Protein AF-A0A973UHR7-F1 (afdb_monomer_lite)

Structure (mmCIF, N/CA/C/O backbone):
data_AF-A0A973UHR7-F1
#
_entry.id   AF-A0A973UHR7-F1
#
loop_
_atom_site.group_PDB
_atom_site.id
_atom_site.type_symbol
_atom_site.label_atom_id
_atom_site.label_alt_id
_atom_site.label_comp_id
_atom_site.label_asym_id
_atom_site.label_entity_id
_atom_site.label_seq_id
_atom_site.pdbx_PDB_ins_code
_atom_site.Cartn_x
_atom_site.Cartn_y
_atom_site.Cartn_z
_atom_site.occupancy
_atom_site.B_iso_or_equiv
_atom_site.auth_seq_id
_atom_site.auth_comp_id
_atom_site.auth_asym_id
_atom_site.auth_atom_id
_atom_site.pdbx_PDB_model_num
ATOM 1 N N . MET A 1 1 ? 4.790 12.639 -14.491 1.00 69.00 1 MET A N 1
ATOM 2 C CA . MET A 1 1 ? 4.363 11.432 -13.762 1.00 69.00 1 MET A CA 1
ATOM 3 C C . MET A 1 1 ? 5.526 10.484 -13.822 1.00 69.00 1 MET A C 1
ATOM 5 O O . MET A 1 1 ? 5.887 10.068 -14.923 1.00 69.00 1 MET A O 1
ATOM 9 N N . ASN A 1 2 ? 6.139 10.239 -12.671 1.00 83.88 2 ASN A N 1
ATOM 10 C CA . ASN A 1 2 ? 7.319 9.389 -12.574 1.00 83.88 2 ASN A CA 1
ATOM 11 C C . ASN A 1 2 ? 6.923 7.897 -12.599 1.00 83.88 2 ASN A C 1
ATOM 13 O O . ASN A 1 2 ? 5.737 7.547 -12.595 1.00 83.88 2 ASN A O 1
ATOM 17 N N . LEU A 1 3 ? 7.910 6.997 -12.650 1.00 81.69 3 LEU A N 1
ATOM 18 C CA . LEU A 1 3 ? 7.663 5.551 -12.706 1.00 81.69 3 LEU A CA 1
ATOM 19 C C . LEU A 1 3 ? 6.897 5.033 -11.474 1.00 81.69 3 LEU A C 1
ATOM 21 O O . LEU A 1 3 ? 6.014 4.188 -11.623 1.00 81.69 3 LEU A O 1
ATOM 25 N N . ALA A 1 4 ? 7.199 5.547 -10.279 1.00 81.12 4 ALA A N 1
ATOM 26 C CA . ALA A 1 4 ? 6.543 5.149 -9.035 1.00 81.12 4 ALA A CA 1
ATOM 27 C C . ALA A 1 4 ? 5.046 5.505 -9.041 1.00 81.12 4 ALA A C 1
ATOM 29 O O . ALA A 1 4 ? 4.201 4.656 -8.751 1.00 81.12 4 ALA A O 1
ATOM 30 N N . GLU A 1 5 ? 4.698 6.725 -9.447 1.00 80.38 5 GLU A N 1
ATOM 31 C CA . GLU A 1 5 ? 3.318 7.187 -9.620 1.00 80.38 5 GLU A CA 1
ATOM 32 C C . GLU A 1 5 ? 2.582 6.376 -10.693 1.00 80.38 5 GLU A C 1
ATOM 34 O O . GLU A 1 5 ? 1.453 5.934 -10.468 1.00 80.38 5 GLU A O 1
ATOM 39 N N . ALA A 1 6 ? 3.235 6.114 -11.830 1.00 84.75 6 ALA A N 1
ATOM 40 C CA . ALA A 1 6 ? 2.663 5.337 -12.925 1.00 84.75 6 ALA A CA 1
ATOM 41 C C . ALA A 1 6 ? 2.372 3.883 -12.520 1.00 84.75 6 ALA A C 1
ATOM 43 O O . ALA A 1 6 ? 1.312 3.342 -12.844 1.00 84.75 6 ALA A O 1
ATOM 44 N N . LEU A 1 7 ? 3.290 3.251 -11.782 1.00 85.25 7 LEU A N 1
ATOM 45 C CA . LEU A 1 7 ? 3.096 1.911 -11.230 1.00 85.25 7 LEU A CA 1
ATOM 46 C C . LEU A 1 7 ? 1.998 1.899 -10.175 1.00 85.25 7 LEU A C 1
ATOM 48 O O . LEU A 1 7 ? 1.167 0.993 -10.186 1.00 85.25 7 LEU A O 1
ATOM 52 N N . ASN A 1 8 ? 1.962 2.904 -9.299 1.00 84.50 8 ASN A N 1
ATOM 53 C CA . ASN A 1 8 ? 0.907 3.031 -8.306 1.00 84.50 8 ASN A CA 1
ATOM 54 C C . ASN A 1 8 ? -0.469 3.112 -8.964 1.00 84.50 8 ASN A C 1
ATOM 56 O O . ASN A 1 8 ? -1.387 2.402 -8.559 1.00 84.50 8 ASN A O 1
ATOM 60 N N . GLU A 1 9 ? -0.613 3.948 -9.993 1.00 83.81 9 GLU A N 1
ATOM 61 C CA . GLU A 1 9 ? -1.862 4.095 -10.734 1.00 83.81 9 GLU A CA 1
ATOM 62 C C . GLU A 1 9 ? -2.258 2.775 -11.414 1.00 83.81 9 GLU A C 1
ATOM 64 O O . GLU A 1 9 ? -3.394 2.316 -11.270 1.00 83.81 9 GLU A O 1
ATOM 69 N N . ALA A 1 10 ? -1.322 2.127 -12.112 1.00 86.19 10 ALA A N 1
ATOM 70 C CA . ALA A 1 10 ? -1.564 0.871 -12.818 1.00 86.19 10 ALA A CA 1
ATOM 71 C C . ALA A 1 10 ? -1.949 -0.276 -11.868 1.00 86.19 10 ALA A C 1
ATOM 73 O O . ALA A 1 10 ? -2.921 -1.000 -12.112 1.00 86.19 10 ALA A O 1
ATOM 74 N N . LEU A 1 11 ? -1.216 -0.427 -10.762 1.00 85.88 11 LEU A N 1
ATOM 75 C CA . LEU A 1 11 ? -1.475 -1.448 -9.749 1.00 85.88 11 LEU A CA 1
ATOM 76 C C . LEU A 1 11 ? -2.771 -1.166 -8.992 1.00 85.88 11 LEU A C 1
ATOM 78 O O . LEU A 1 11 ? -3.544 -2.097 -8.787 1.00 85.88 11 LEU A O 1
ATOM 82 N N . SER A 1 12 ? -3.069 0.095 -8.672 1.00 81.81 12 SER A N 1
ATOM 83 C CA . SER A 1 12 ? -4.333 0.482 -8.033 1.00 81.81 12 SER A CA 1
ATOM 84 C C . SER A 1 12 ? -5.539 0.254 -8.944 1.00 81.81 12 SER A C 1
ATOM 86 O O . SER A 1 12 ? -6.611 -0.090 -8.460 1.00 81.81 12 SER A O 1
ATOM 88 N N . LYS A 1 13 ? -5.398 0.404 -10.267 1.00 84.94 13 LYS A N 1
ATOM 89 C CA . LYS A 1 13 ? -6.465 0.053 -11.221 1.00 84.94 13 LYS A CA 1
ATOM 90 C C . LYS A 1 13 ? -6.686 -1.458 -11.290 1.00 84.94 13 LYS A C 1
ATOM 92 O O . LYS A 1 13 ? -7.827 -1.919 -11.286 1.00 84.94 13 LYS A O 1
ATOM 97 N N . ARG A 1 14 ? -5.603 -2.243 -11.346 1.00 84.06 14 ARG A N 1
ATOM 98 C CA . ARG A 1 14 ? -5.676 -3.709 -11.468 1.00 84.06 14 ARG A CA 1
ATOM 99 C C . ARG A 1 14 ? -6.146 -4.370 -10.173 1.00 84.06 14 ARG A C 1
ATOM 101 O O . ARG A 1 14 ? -7.019 -5.243 -10.210 1.00 84.06 14 ARG A O 1
ATOM 108 N N . TYR A 1 15 ? -5.604 -3.924 -9.049 1.00 84.19 15 TYR A N 1
ATOM 109 C CA . TYR A 1 15 ? -5.923 -4.353 -7.693 1.00 84.19 15 TYR A CA 1
ATOM 110 C C . TYR A 1 15 ? -6.563 -3.176 -6.951 1.00 84.19 15 TYR A C 1
ATOM 112 O O . TYR A 1 15 ? -5.886 -2.514 -6.162 1.00 84.19 15 TYR A O 1
ATOM 120 N N . PRO A 1 16 ? -7.852 -2.883 -7.217 1.00 74.06 16 PRO A N 1
ATOM 121 C CA . PRO A 1 16 ? -8.542 -1.763 -6.602 1.00 74.06 16 PRO A CA 1
ATOM 122 C C . PRO A 1 16 ? -8.527 -1.922 -5.095 1.00 74.06 16 PRO A C 1
ATOM 124 O O . PRO A 1 16 ? -9.254 -2.720 -4.501 1.00 74.06 16 PRO A O 1
ATOM 127 N N . TRP A 1 17 ? -7.681 -1.119 -4.477 1.00 69.62 17 TRP A N 1
ATOM 128 C CA . TRP A 1 17 ? -7.715 -0.902 -3.059 1.00 69.62 17 TRP A CA 1
ATOM 129 C C . TRP A 1 17 ? -8.734 0.197 -2.813 1.00 69.62 17 TRP A C 1
ATOM 131 O O . TRP A 1 17 ? -8.637 1.297 -3.355 1.00 69.62 17 TRP A O 1
ATOM 141 N N . GLY A 1 18 ? -9.741 -0.078 -1.989 1.00 64.38 18 GLY A N 1
ATOM 142 C CA . GLY A 1 18 ? -10.735 0.926 -1.621 1.00 64.38 18 GLY A CA 1
ATOM 143 C C . GLY A 1 18 ? -10.154 1.960 -0.663 1.00 64.38 18 GLY A C 1
ATOM 144 O O . GLY A 1 18 ? -10.672 2.081 0.436 1.00 64.38 18 GLY A O 1
ATOM 145 N N . GLU A 1 19 ? -9.049 2.627 -0.974 1.00 64.50 19 GLU A N 1
ATOM 146 C CA . GLU A 1 19 ? -8.296 3.417 -0.001 1.00 64.50 19 GLU A CA 1
ATOM 147 C C . GLU A 1 19 ? -9.112 4.669 0.332 1.00 64.50 19 GLU A C 1
ATOM 149 O O . GLU A 1 19 ? -9.873 5.156 -0.515 1.00 64.50 19 GLU A O 1
ATOM 154 N N . PRO A 1 20 ? -9.075 5.187 1.570 1.00 62.66 20 PRO A N 1
ATOM 155 C CA . PRO A 1 20 ? -9.769 6.430 1.851 1.00 62.66 20 PRO A CA 1
ATOM 156 C C . PRO A 1 20 ? -9.175 7.540 0.973 1.00 62.66 20 PRO A C 1
ATOM 158 O O . PRO A 1 20 ? -8.041 7.950 1.192 1.00 62.66 20 PRO A O 1
ATOM 161 N N . LYS A 1 21 ? -9.962 8.040 0.006 1.00 68.38 21 LYS A N 1
ATOM 162 C CA . LYS A 1 21 ? -9.549 9.081 -0.962 1.00 68.38 21 LYS A CA 1
ATOM 163 C C . LYS A 1 21 ? -9.006 10.355 -0.305 1.00 68.38 21 LYS A C 1
ATOM 165 O O . LYS A 1 21 ? -8.331 11.146 -0.948 1.00 68.38 21 LYS A O 1
ATOM 170 N N . SER A 1 22 ? -9.346 10.589 0.960 1.00 78.12 22 SER A N 1
ATOM 171 C CA . SER A 1 22 ? -8.881 11.741 1.725 1.00 78.12 22 SER A CA 1
ATOM 172 C C . SER A 1 22 ? -7.611 11.404 2.517 1.00 78.12 22 SER A C 1
ATOM 174 O O . SER A 1 22 ? -7.551 10.339 3.148 1.00 78.12 22 SER A O 1
ATOM 176 N N . PRO A 1 23 ? -6.623 12.316 2.563 1.00 79.12 23 PRO A N 1
ATOM 177 C CA . PRO A 1 23 ? -5.387 12.100 3.306 1.00 79.12 23 PRO A CA 1
ATOM 178 C C . PRO A 1 23 ? -5.666 11.995 4.808 1.00 79.12 23 PRO A C 1
ATOM 180 O O . PRO A 1 23 ? -6.594 12.624 5.323 1.00 79.12 23 PRO A O 1
ATOM 183 N N . ALA A 1 24 ? -4.851 11.221 5.523 1.00 81.06 24 ALA A N 1
ATOM 184 C CA . ALA A 1 24 ? -4.992 10.997 6.965 1.00 81.06 24 ALA A CA 1
ATOM 185 C C . ALA A 1 24 ? -4.824 12.264 7.816 1.00 81.06 24 ALA A C 1
ATOM 187 O O . ALA A 1 24 ? -5.293 12.323 8.947 1.00 81.06 24 ALA A O 1
ATOM 188 N N . THR A 1 25 ? -4.184 13.291 7.258 1.00 81.44 25 THR A N 1
ATOM 189 C CA . THR A 1 25 ? -4.049 14.623 7.859 1.00 81.44 25 THR A CA 1
ATOM 190 C C . THR A 1 25 ? -5.376 15.386 7.902 1.00 81.44 25 THR A C 1
ATOM 192 O O . THR A 1 25 ? -5.552 16.264 8.743 1.00 81.44 25 THR A O 1
ATOM 195 N N . SER A 1 26 ? -6.337 15.037 7.039 1.00 88.81 26 SER A N 1
ATOM 196 C CA . SER A 1 26 ? -7.699 15.574 7.090 1.00 88.81 26 SER A CA 1
ATOM 197 C C . SER A 1 26 ? -8.554 14.798 8.093 1.00 88.81 26 SER A C 1
ATOM 199 O O . SER A 1 26 ? -8.466 13.572 8.168 1.00 88.81 26 SER A O 1
ATOM 201 N N . TRP A 1 27 ? -9.469 15.474 8.798 1.00 91.12 27 TRP A N 1
ATOM 202 C CA . TRP A 1 27 ? -10.400 14.806 9.722 1.00 91.12 27 TRP A CA 1
ATOM 203 C C . TRP A 1 27 ? -11.190 13.674 9.058 1.00 91.12 27 TRP A C 1
ATOM 205 O O . TRP A 1 27 ? -11.366 12.609 9.647 1.00 91.12 27 TRP A O 1
ATOM 215 N N . ARG A 1 28 ? -11.621 13.876 7.807 1.00 88.94 28 ARG A N 1
ATOM 216 C CA . ARG A 1 28 ? -12.344 12.864 7.027 1.00 88.94 28 ARG A CA 1
ATOM 217 C C . ARG A 1 28 ? -11.484 11.627 6.773 1.00 88.94 28 ARG A C 1
ATOM 219 O O . ARG A 1 28 ? -11.947 10.510 6.994 1.00 88.94 28 ARG A O 1
ATOM 226 N N . GLY A 1 29 ? -10.248 11.817 6.312 1.00 87.00 29 GLY A N 1
ATOM 227 C CA . GLY A 1 29 ? -9.324 10.718 6.034 1.00 87.00 29 GLY A CA 1
ATOM 228 C C . GLY A 1 29 ? -8.864 9.996 7.298 1.00 87.00 29 GLY A C 1
ATOM 229 O O . GLY A 1 29 ? -8.763 8.769 7.283 1.00 87.00 29 GLY A O 1
ATOM 230 N N . LEU A 1 30 ? -8.658 10.735 8.392 1.00 91.25 30 LEU A N 1
ATOM 231 C CA . LEU A 1 30 ? -8.347 10.196 9.713 1.00 91.25 30 LEU A CA 1
ATOM 232 C C . LEU A 1 30 ? -9.471 9.283 10.214 1.00 91.25 30 LEU A C 1
ATOM 234 O O . LEU A 1 30 ? -9.249 8.105 10.491 1.00 91.25 30 LEU A O 1
ATOM 238 N N . HIS A 1 31 ? -10.700 9.804 10.274 1.00 93.44 31 HIS A N 1
ATOM 239 C CA . HIS A 1 31 ? -11.863 9.064 10.770 1.00 93.44 31 HIS A CA 1
ATOM 240 C C . HIS A 1 31 ? -12.190 7.854 9.896 1.00 93.44 31 HIS A C 1
ATOM 242 O O . HIS A 1 31 ? -12.546 6.800 10.421 1.00 93.44 31 HIS A O 1
ATOM 248 N N . ALA A 1 32 ? -12.019 7.961 8.576 1.00 89.25 32 ALA A N 1
ATOM 249 C CA . ALA A 1 32 ? -12.217 6.836 7.667 1.00 89.25 32 ALA A CA 1
ATOM 250 C C . ALA A 1 32 ? -11.246 5.677 7.946 1.00 89.25 32 ALA A C 1
ATOM 252 O O . ALA A 1 32 ? -11.655 4.515 7.905 1.00 89.25 32 ALA A O 1
ATOM 253 N N . ARG A 1 33 ? -9.976 5.977 8.247 1.00 91.00 33 ARG A N 1
ATOM 254 C CA . ARG A 1 33 ? -8.974 4.965 8.613 1.00 91.00 33 ARG A CA 1
ATOM 255 C C . ARG A 1 33 ? -9.260 4.372 9.983 1.00 91.00 33 ARG A C 1
ATOM 257 O O . ARG A 1 33 ? -9.332 3.151 10.094 1.00 91.00 33 ARG A O 1
ATOM 264 N N . MET A 1 34 ? -9.526 5.218 10.982 1.00 94.12 34 MET A N 1
ATOM 265 C CA . MET A 1 34 ? -9.910 4.782 12.329 1.00 94.12 34 MET A CA 1
ATOM 266 C C . MET A 1 34 ? -11.118 3.837 12.290 1.00 94.12 34 MET A C 1
ATOM 268 O O . MET A 1 34 ? -11.031 2.711 12.766 1.00 94.12 34 MET A O 1
ATOM 272 N N . GLY A 1 35 ? -12.216 4.232 11.639 1.00 92.44 35 GLY A N 1
ATOM 273 C CA . GLY A 1 35 ? -13.439 3.424 11.571 1.00 92.44 35 GLY A CA 1
ATOM 274 C C . GLY A 1 35 ? -13.298 2.127 10.765 1.00 92.44 35 GLY A C 1
ATOM 275 O O . GLY A 1 35 ? -14.085 1.196 10.930 1.00 92.44 35 GLY A O 1
ATOM 276 N N . ARG A 1 36 ? -12.312 2.024 9.871 1.00 91.19 36 ARG A N 1
ATOM 277 C CA . ARG A 1 36 ? -11.985 0.758 9.196 1.00 91.19 36 ARG A CA 1
ATOM 278 C C . ARG A 1 36 ? -11.154 -0.162 10.077 1.00 91.19 36 ARG A C 1
ATOM 280 O O . ARG A 1 36 ? -11.429 -1.352 10.100 1.00 91.19 36 ARG A O 1
ATOM 287 N N . LEU A 1 37 ? -10.195 0.392 10.811 1.00 91.69 37 LEU A N 1
ATOM 288 C CA . LEU A 1 37 ? -9.401 -0.333 11.804 1.00 91.69 37 LEU A CA 1
ATOM 289 C C . LEU A 1 37 ? -10.291 -0.902 12.915 1.00 91.69 37 LEU A C 1
ATOM 291 O O . LEU A 1 37 ? -10.181 -2.074 13.251 1.00 91.69 37 LEU A O 1
ATOM 295 N N . GLU A 1 38 ? -11.223 -0.091 13.418 1.00 94.25 38 GLU A N 1
ATOM 296 C CA . GLU A 1 38 ? -12.239 -0.510 14.389 1.00 94.25 38 GLU A CA 1
ATOM 297 C C . GLU A 1 38 ? -13.078 -1.678 13.864 1.00 94.25 38 GLU A C 1
ATOM 299 O O . GLU A 1 38 ? -13.253 -2.658 14.575 1.00 94.25 38 GLU A O 1
ATOM 304 N N . ARG A 1 39 ? -13.555 -1.610 12.613 1.00 91.19 39 ARG A N 1
ATOM 305 C CA . ARG A 1 39 ? -14.328 -2.702 11.998 1.00 91.19 39 ARG A CA 1
ATOM 306 C C . ARG A 1 39 ? -13.499 -3.960 11.761 1.00 91.19 39 ARG A C 1
ATOM 308 O O . ARG A 1 39 ? -14.004 -5.050 11.981 1.00 91.19 39 ARG A O 1
ATOM 315 N N . ALA A 1 40 ? -12.249 -3.817 11.327 1.00 89.00 40 ALA A N 1
ATOM 316 C CA . ALA A 1 40 ? -11.362 -4.952 11.080 1.00 89.00 40 ALA A CA 1
ATOM 317 C C . ALA A 1 40 ? -10.983 -5.704 12.366 1.00 89.00 40 ALA A C 1
ATOM 319 O O . ALA A 1 40 ? -10.657 -6.884 12.310 1.00 89.00 40 ALA A O 1
ATOM 320 N N . LEU A 1 41 ? -11.025 -5.024 13.515 1.00 91.06 41 LEU A N 1
ATOM 321 C CA . LEU A 1 41 ? -10.712 -5.585 14.833 1.00 91.06 41 LEU A CA 1
ATOM 322 C C . LEU A 1 41 ? -11.952 -5.784 15.716 1.00 91.06 41 LEU A C 1
ATOM 324 O O . LEU A 1 41 ? -11.817 -6.086 16.906 1.00 91.06 41 LEU A O 1
ATOM 328 N N . ALA A 1 42 ? -13.145 -5.585 15.156 1.00 91.94 42 ALA A N 1
ATOM 329 C CA . ALA A 1 42 ? -14.390 -5.901 15.827 1.00 91.94 42 ALA A CA 1
ATOM 330 C C . ALA A 1 42 ? -14.597 -7.421 15.831 1.00 91.94 42 ALA A C 1
ATOM 332 O O . ALA A 1 42 ? -14.362 -8.114 14.844 1.00 91.94 42 ALA A O 1
ATOM 333 N N . GLN A 1 43 ? -15.049 -7.920 16.966 1.00 90.88 43 GLN A N 1
ATOM 334 C CA . GLN A 1 43 ? -15.445 -9.286 17.240 1.00 90.88 43 GLN A CA 1
ATOM 335 C C . GLN A 1 43 ? -16.967 -9.333 17.390 1.00 90.88 43 GLN A C 1
ATOM 337 O O . GLN A 1 43 ? -17.630 -8.327 17.663 1.00 90.88 43 GLN A O 1
ATOM 342 N N . GLN A 1 44 ? -17.539 -10.514 17.188 1.00 87.12 44 GLN A N 1
ATOM 343 C CA . GLN A 1 44 ? -18.976 -10.710 17.318 1.00 87.12 44 GLN A CA 1
ATOM 344 C C . GLN A 1 44 ? -19.429 -10.407 18.756 1.00 87.12 44 GLN A C 1
ATOM 346 O O . GLN A 1 44 ? -18.848 -10.918 19.709 1.00 87.12 44 GLN A O 1
ATOM 351 N N . GLY A 1 45 ? -20.454 -9.561 18.904 1.00 88.12 45 GLY A N 1
ATOM 352 C CA . GLY A 1 45 ? -20.978 -9.138 20.210 1.00 88.12 45 GLY A CA 1
ATOM 353 C C . GLY A 1 45 ? -20.222 -7.982 20.876 1.00 88.12 45 GLY A C 1
ATOM 354 O O . GLY A 1 45 ? -20.569 -7.592 21.988 1.00 88.12 45 GLY A O 1
ATOM 355 N N . ASP A 1 46 ? -19.215 -7.405 20.217 1.00 86.75 46 ASP A N 1
ATOM 356 C CA . ASP A 1 46 ? -18.480 -6.273 20.774 1.00 86.75 46 ASP A CA 1
ATOM 357 C C . ASP A 1 46 ? -19.336 -5.020 20.964 1.00 86.75 46 ASP A C 1
ATOM 359 O O . ASP A 1 46 ? -20.077 -4.589 20.076 1.00 86.75 46 ASP A O 1
ATOM 363 N N . SER A 1 47 ? -19.089 -4.328 22.076 1.00 87.50 47 SER A N 1
ATOM 364 C CA . SER A 1 47 ? -19.499 -2.937 22.209 1.00 87.50 47 SER A CA 1
ATOM 365 C C . SER A 1 47 ? -18.622 -2.021 21.332 1.00 87.50 47 SER A C 1
ATOM 367 O O . SER A 1 47 ? -17.427 -2.282 21.129 1.00 87.50 47 SER A O 1
ATOM 369 N N . PRO A 1 48 ? -19.154 -0.878 20.851 1.00 83.38 48 PRO A N 1
ATOM 370 C CA . PRO A 1 48 ? -18.372 0.078 20.069 1.00 83.38 48 PRO A CA 1
ATOM 371 C C . PRO A 1 48 ? -17.116 0.598 20.786 1.00 83.38 48 PRO A C 1
ATOM 373 O O . PRO A 1 48 ? -16.142 0.955 20.126 1.00 83.38 48 PRO A O 1
ATOM 376 N N . SER A 1 49 ? -17.117 0.663 22.121 1.00 87.81 49 SER A N 1
ATOM 377 C CA . SER A 1 49 ? -15.960 1.093 22.915 1.00 87.81 49 SER A CA 1
ATOM 378 C C . SER A 1 49 ? -14.861 0.028 22.972 1.00 87.81 49 SER A C 1
ATOM 380 O O . SER A 1 49 ? -13.682 0.376 22.891 1.00 87.81 49 SER A O 1
ATOM 382 N N . ALA A 1 50 ? -15.218 -1.259 23.028 1.00 91.38 50 ALA A N 1
ATOM 383 C CA . ALA A 1 50 ? -14.250 -2.354 23.024 1.00 91.38 50 ALA A CA 1
ATOM 384 C C . ALA A 1 50 ? -13.463 -2.411 21.702 1.00 91.38 50 ALA A C 1
ATOM 386 O O . ALA A 1 50 ? -12.228 -2.455 21.710 1.00 91.38 50 ALA A O 1
ATOM 387 N N . ALA A 1 51 ? -14.159 -2.299 20.562 1.00 91.38 51 ALA A N 1
ATOM 388 C CA . ALA A 1 51 ? -13.523 -2.280 19.242 1.00 91.38 51 ALA A CA 1
ATOM 389 C C . ALA A 1 51 ? -12.580 -1.073 19.070 1.00 91.38 51 ALA A C 1
ATOM 391 O O . ALA A 1 51 ? -11.470 -1.216 18.553 1.00 91.38 51 ALA A O 1
ATOM 392 N N . ARG A 1 52 ? -12.971 0.108 19.577 1.00 93.56 52 ARG A N 1
ATOM 393 C CA . ARG A 1 52 ? -12.111 1.308 19.613 1.00 93.56 52 ARG A CA 1
ATOM 394 C C . ARG A 1 52 ? -10.859 1.093 20.449 1.00 93.56 52 ARG A C 1
ATOM 396 O O . ARG A 1 52 ? -9.766 1.419 19.995 1.00 93.56 52 ARG A O 1
ATOM 403 N N . ALA A 1 53 ? -11.001 0.523 21.643 1.00 93.50 53 ALA A N 1
ATOM 404 C CA . ALA A 1 53 ? -9.868 0.255 22.519 1.00 93.50 53 ALA A CA 1
ATOM 405 C C . ALA A 1 53 ? -8.874 -0.725 21.872 1.00 93.50 53 ALA A C 1
ATOM 407 O O . ALA A 1 53 ? -7.665 -0.487 21.921 1.00 93.50 53 ALA A O 1
ATOM 408 N N . ARG A 1 54 ? -9.362 -1.784 21.206 1.00 93.56 54 ARG A N 1
ATOM 409 C CA . ARG A 1 54 ? -8.510 -2.705 20.434 1.00 93.56 54 ARG A CA 1
ATOM 410 C C . ARG A 1 54 ? -7.825 -2.008 19.260 1.00 93.56 54 ARG A C 1
ATOM 412 O O . ARG A 1 54 ? -6.618 -2.169 19.103 1.00 93.56 54 ARG A O 1
ATOM 419 N N . ALA A 1 55 ? -8.545 -1.196 18.487 1.00 94.31 55 ALA A N 1
ATOM 420 C CA . ALA A 1 55 ? -7.969 -0.442 17.372 1.00 94.31 55 ALA A CA 1
ATOM 421 C C . ALA A 1 55 ? -6.886 0.550 17.817 1.00 94.31 55 ALA A C 1
ATOM 423 O O . ALA A 1 55 ? -5.813 0.598 17.214 1.00 94.31 55 ALA A O 1
ATOM 424 N N . ALA A 1 56 ? -7.119 1.274 18.914 1.00 94.81 56 ALA A N 1
ATOM 425 C CA . ALA A 1 56 ? -6.135 2.175 19.503 1.00 94.81 56 ALA A CA 1
ATOM 426 C C . ALA A 1 56 ? -4.859 1.425 19.914 1.00 94.81 56 ALA A C 1
ATOM 428 O O . ALA A 1 56 ? -3.758 1.810 19.517 1.00 94.81 56 ALA A O 1
ATOM 429 N N . ARG A 1 57 ? -5.009 0.302 20.631 1.00 94.75 57 ARG A N 1
ATOM 430 C CA . ARG A 1 57 ? -3.883 -0.551 21.047 1.00 94.75 57 ARG A CA 1
ATOM 431 C C . ARG A 1 57 ? -3.127 -1.129 19.853 1.00 94.75 57 ARG A C 1
ATOM 433 O O . ARG A 1 57 ? -1.902 -1.097 19.844 1.00 94.75 57 ARG A O 1
ATOM 440 N N . ALA A 1 58 ? -3.835 -1.594 18.826 1.00 92.44 58 ALA A N 1
ATOM 441 C CA . ALA A 1 58 ? -3.233 -2.121 17.603 1.00 92.44 58 ALA A CA 1
ATOM 442 C C . ALA A 1 58 ? -2.429 -1.063 16.827 1.00 92.44 58 ALA A C 1
ATOM 444 O O . ALA A 1 58 ? -1.444 -1.400 16.168 1.00 92.44 58 ALA A O 1
ATOM 445 N N . ALA A 1 59 ? -2.824 0.208 16.942 1.00 92.62 59 ALA A N 1
ATOM 446 C CA . ALA A 1 59 ? -2.081 1.359 16.442 1.00 92.62 59 ALA A CA 1
ATOM 447 C C . ALA A 1 59 ? -0.973 1.848 17.392 1.00 92.62 59 ALA A C 1
ATOM 449 O O . ALA A 1 59 ? -0.295 2.818 17.077 1.00 92.62 59 ALA A O 1
ATOM 450 N N . GLY A 1 60 ? -0.763 1.228 18.556 1.00 95.00 60 GLY A N 1
ATOM 451 C CA . GLY A 1 60 ? 0.223 1.697 19.536 1.00 95.00 60 GLY A CA 1
ATOM 452 C C . GLY A 1 60 ? -0.109 3.082 20.109 1.00 95.00 60 GLY A C 1
ATOM 453 O O . GLY A 1 60 ? 0.797 3.881 20.381 1.00 95.00 60 GLY A O 1
ATOM 454 N N . LEU A 1 61 ? -1.407 3.380 20.238 1.00 94.44 61 LEU A N 1
ATOM 455 C CA . LEU A 1 61 ? -1.970 4.611 20.787 1.00 94.44 61 LEU A CA 1
ATOM 456 C C . LEU A 1 61 ? -2.814 4.300 22.033 1.00 94.44 61 LEU A C 1
ATOM 458 O O . LEU A 1 61 ? -3.429 3.240 22.146 1.00 94.44 61 LEU A O 1
ATOM 462 N N . GLY A 1 62 ? -2.881 5.248 22.969 1.00 94.06 62 GLY A N 1
ATOM 463 C CA . GLY A 1 62 ? -3.780 5.136 24.121 1.00 94.06 62 GLY A CA 1
ATOM 464 C C . GLY A 1 62 ? -5.256 5.303 23.713 1.00 94.06 62 GLY A C 1
ATOM 465 O O . GLY A 1 62 ? -5.536 6.136 22.844 1.00 94.06 62 GLY A O 1
ATOM 466 N N . PRO A 1 63 ? -6.216 4.601 24.353 1.00 93.19 63 PRO A N 1
ATOM 467 C CA . PRO A 1 63 ? -7.648 4.750 24.058 1.00 93.19 63 PRO A CA 1
ATOM 468 C C . PRO A 1 63 ? -8.145 6.201 24.152 1.00 93.19 63 PRO A C 1
ATOM 470 O O . PRO A 1 63 ? -8.845 6.672 23.262 1.00 93.19 63 PRO A O 1
ATOM 473 N N . SER A 1 64 ? -7.674 6.960 25.147 1.00 93.31 64 SER A N 1
ATOM 474 C CA . SER A 1 64 ? -8.001 8.386 25.294 1.00 93.31 64 SER A CA 1
ATOM 475 C C . SER A 1 64 ? -7.557 9.228 24.093 1.00 93.31 64 SER A C 1
ATOM 477 O O . SER A 1 64 ? -8.273 10.125 23.656 1.00 93.31 64 SER A O 1
ATOM 479 N N . THR A 1 65 ? -6.397 8.919 23.503 1.00 94.44 65 THR A N 1
ATOM 480 C CA . THR A 1 65 ? -5.908 9.602 22.294 1.00 94.44 65 THR A CA 1
ATOM 481 C C . THR A 1 65 ? -6.830 9.350 21.109 1.00 94.44 65 THR A C 1
ATOM 483 O O . THR A 1 65 ? -7.124 10.278 20.359 1.00 94.44 65 THR A O 1
ATOM 486 N N . TRP A 1 66 ? -7.319 8.120 20.978 1.00 94.69 66 TRP A N 1
ATOM 487 C CA . TRP A 1 66 ? -8.272 7.739 19.943 1.00 94.69 66 TRP A CA 1
ATOM 488 C C . TRP A 1 66 ? -9.601 8.487 20.091 1.00 94.69 66 TRP A C 1
ATOM 490 O O . TRP A 1 66 ? -10.111 9.046 19.118 1.00 94.69 66 TRP A O 1
ATOM 500 N N . ASP A 1 67 ? -10.127 8.578 21.314 1.00 93.94 67 ASP A N 1
ATOM 501 C CA . ASP A 1 67 ? -11.370 9.300 21.596 1.00 93.94 67 ASP A CA 1
ATOM 502 C C . ASP A 1 67 ? -11.233 10.813 21.372 1.00 93.94 67 ASP A C 1
ATOM 504 O O . ASP A 1 67 ? -12.145 11.445 20.824 1.00 93.94 67 ASP A O 1
ATOM 508 N N . PHE A 1 68 ? -10.079 11.407 21.697 1.00 95.06 68 PHE A N 1
ATOM 509 C CA . PHE A 1 68 ? -9.802 12.809 21.367 1.00 95.06 68 PHE A CA 1
ATOM 510 C C . PHE A 1 68 ? -9.811 13.066 19.860 1.00 95.06 68 PHE A C 1
ATOM 512 O O . PHE A 1 68 ? -10.313 14.099 19.416 1.00 95.06 68 PHE A O 1
ATOM 519 N N . TRP A 1 69 ? -9.299 12.133 19.058 1.00 94.56 69 TRP A N 1
ATOM 520 C CA . TRP A 1 69 ? -9.324 12.260 17.601 1.00 94.56 69 TRP A CA 1
ATOM 521 C C . TRP A 1 69 ? -10.730 12.069 17.041 1.00 94.56 69 TRP A C 1
ATOM 523 O O . TRP A 1 69 ? -11.169 12.843 16.191 1.00 94.56 69 TRP A O 1
ATOM 533 N N . ARG A 1 70 ? -11.483 11.087 17.549 1.00 91.81 70 ARG A N 1
ATOM 534 C CA . ARG A 1 70 ? -12.886 10.861 17.168 1.00 91.81 70 ARG A CA 1
ATOM 535 C C . ARG A 1 70 ? -13.758 12.084 17.442 1.00 91.81 70 ARG A C 1
ATOM 537 O O . ARG A 1 70 ? -14.546 12.479 16.589 1.00 91.81 70 ARG A O 1
ATOM 544 N N . SER A 1 71 ? -13.582 12.698 18.607 1.00 93.88 71 SER A N 1
ATOM 545 C CA . SER A 1 71 ? -14.312 13.902 19.019 1.00 93.88 71 SER A CA 1
ATOM 546 C C . SER A 1 71 ? -13.749 15.202 18.436 1.00 93.88 71 SER A C 1
ATOM 548 O O . SER A 1 71 ? -14.266 16.270 18.745 1.00 93.88 71 SER A O 1
ATOM 550 N N . LYS A 1 72 ? -12.705 15.131 17.595 1.00 93.88 72 LYS A N 1
ATOM 551 C CA . LYS A 1 72 ? -12.002 16.285 17.005 1.00 93.88 72 LYS A CA 1
ATOM 552 C C . LYS A 1 72 ? -11.439 17.274 18.038 1.00 93.88 72 LYS A C 1
ATOM 554 O O . LYS A 1 72 ? -11.139 18.413 17.702 1.00 93.88 72 LYS A O 1
ATOM 559 N N . LYS A 1 73 ? -11.259 16.837 19.289 1.00 92.69 73 LYS A N 1
ATOM 560 C CA . LYS A 1 73 ? -10.763 17.668 20.398 1.00 92.69 73 LYS A CA 1
ATOM 561 C C . LYS A 1 73 ? -9.263 17.940 20.318 1.00 92.69 73 LYS A C 1
ATOM 563 O O . LYS A 1 73 ? -8.791 18.912 20.893 1.00 92.69 73 LYS A O 1
ATOM 568 N N . ARG A 1 74 ? -8.497 17.075 19.644 1.00 92.81 74 ARG A N 1
ATOM 569 C CA . ARG A 1 74 ? -7.039 17.217 19.524 1.00 92.81 74 ARG A CA 1
ATOM 570 C C . ARG A 1 74 ? -6.542 16.714 18.181 1.00 92.81 74 ARG A C 1
ATOM 572 O O . ARG A 1 74 ? -6.806 15.565 17.832 1.00 92.81 74 ARG A O 1
ATOM 579 N N . HIS A 1 75 ? -5.772 17.534 17.472 1.00 89.44 75 HIS A N 1
ATOM 580 C CA . HIS A 1 75 ? -5.123 17.109 16.235 1.00 89.44 75 HIS A CA 1
ATOM 581 C C . HIS A 1 75 ? -4.050 16.032 16.492 1.00 89.44 75 HIS A C 1
ATOM 583 O O . HIS A 1 75 ? -3.369 16.054 17.523 1.00 89.44 75 HIS A O 1
ATOM 589 N N . PRO A 1 76 ? -3.895 15.063 15.577 1.00 91.75 76 PRO A N 1
ATOM 590 C CA . PRO A 1 76 ? -2.875 14.034 15.692 1.00 91.75 76 PRO A CA 1
ATOM 591 C C . PRO A 1 76 ? -1.485 14.602 15.369 1.00 91.75 76 PRO A C 1
ATOM 593 O O . PRO A 1 76 ? -1.313 15.341 14.402 1.00 91.75 76 PRO A O 1
ATOM 596 N N . SER A 1 77 ? -0.470 14.228 16.153 1.00 93.06 77 SER A N 1
ATOM 597 C CA . SER A 1 77 ? 0.925 14.527 15.807 1.00 93.06 77 SER A CA 1
ATOM 598 C C . SER A 1 77 ? 1.394 13.669 14.629 1.00 93.06 77 SER A C 1
ATOM 600 O O . SER A 1 77 ? 0.883 12.565 14.422 1.00 93.06 77 SER A O 1
ATOM 602 N N . ALA A 1 78 ? 2.414 14.120 13.893 1.00 87.75 78 ALA A N 1
ATOM 603 C CA . ALA A 1 78 ? 2.965 13.375 12.755 1.00 87.75 78 ALA A CA 1
ATOM 604 C C . ALA A 1 78 ? 3.416 11.951 13.137 1.00 87.75 78 ALA A C 1
ATOM 606 O O . ALA A 1 78 ? 3.128 10.993 12.423 1.00 87.75 78 ALA A O 1
ATOM 607 N N . ALA A 1 79 ? 4.057 11.787 14.299 1.00 90.12 79 ALA A N 1
ATOM 608 C CA . ALA A 1 79 ? 4.452 10.473 14.808 1.00 90.12 79 ALA A CA 1
ATOM 609 C C . ALA A 1 79 ? 3.240 9.561 15.070 1.00 90.12 79 ALA A C 1
ATOM 611 O O . ALA A 1 79 ? 3.265 8.378 14.741 1.00 90.12 79 ALA A O 1
ATOM 612 N N . SER A 1 80 ? 2.155 10.113 15.618 1.00 92.56 80 SER A N 1
ATOM 613 C CA . SER A 1 80 ? 0.938 9.346 15.900 1.00 92.56 80 SER A CA 1
ATOM 614 C C . SER A 1 80 ? 0.163 9.005 14.623 1.00 92.56 80 SER A C 1
ATOM 616 O O . SER A 1 80 ? -0.391 7.913 14.523 1.00 92.56 80 SER A O 1
ATOM 618 N N . LEU A 1 81 ? 0.165 9.897 13.625 1.00 90.88 81 LEU A N 1
ATOM 619 C CA . LEU A 1 81 ? -0.363 9.605 12.290 1.00 90.88 81 LEU A CA 1
ATOM 620 C C . LEU A 1 81 ? 0.396 8.454 11.635 1.00 90.88 81 LEU A C 1
ATOM 622 O O . LEU A 1 81 ? -0.235 7.531 11.140 1.00 90.88 81 LEU A O 1
ATOM 626 N N . ARG A 1 82 ? 1.734 8.454 11.689 1.00 87.12 82 ARG A N 1
ATOM 627 C CA . ARG A 1 82 ? 2.544 7.346 11.149 1.00 87.12 82 ARG A CA 1
ATOM 628 C C . ARG A 1 82 ? 2.200 6.012 11.804 1.00 87.12 82 ARG A C 1
ATOM 630 O O . ARG A 1 82 ? 2.106 5.004 11.114 1.00 87.12 82 ARG A O 1
ATOM 637 N N . LYS A 1 83 ? 1.970 6.005 13.119 1.00 91.56 83 LYS A N 1
ATOM 638 C CA . LYS A 1 83 ? 1.516 4.812 13.843 1.00 91.56 83 LYS A CA 1
ATOM 639 C C . LYS A 1 83 ? 0.152 4.314 13.349 1.00 91.56 83 LYS A C 1
ATOM 641 O O . LYS A 1 83 ? -0.009 3.118 13.107 1.00 91.56 83 LYS A O 1
ATOM 646 N N . LEU A 1 84 ? -0.808 5.224 13.156 1.00 92.50 84 LEU A N 1
ATOM 647 C CA . LEU A 1 84 ? -2.117 4.888 12.592 1.00 92.50 84 LEU A CA 1
ATOM 648 C C . LEU A 1 84 ? -1.994 4.347 11.164 1.00 92.50 84 LEU A C 1
ATOM 650 O O . LEU A 1 84 ? -2.559 3.293 10.884 1.00 92.50 84 LEU A O 1
ATOM 654 N N . GLU A 1 85 ? -1.262 5.037 10.286 1.00 87.06 85 GLU A N 1
ATOM 655 C CA . GLU A 1 85 ? -1.044 4.592 8.905 1.00 87.06 85 GLU A CA 1
ATOM 656 C C . GLU A 1 85 ? -0.380 3.216 8.877 1.00 87.06 85 GLU A C 1
ATOM 658 O O . GLU A 1 85 ? -0.841 2.341 8.155 1.00 87.06 85 GLU A O 1
ATOM 663 N N . GLY A 1 86 ? 0.640 2.983 9.708 1.00 83.94 86 GLY A N 1
ATOM 664 C CA . GLY A 1 86 ? 1.316 1.689 9.793 1.00 83.94 86 GLY A CA 1
ATOM 665 C C . GLY A 1 86 ? 0.381 0.561 10.238 1.00 83.94 86 GLY A C 1
ATOM 666 O O . GLY A 1 86 ? 0.366 -0.516 9.640 1.00 83.94 86 GLY A O 1
ATOM 667 N N . ALA A 1 87 ? -0.456 0.798 11.250 1.00 89.38 87 ALA A N 1
ATOM 668 C CA . ALA A 1 87 ? -1.440 -0.192 11.680 1.00 89.38 87 ALA A CA 1
ATOM 669 C C . ALA A 1 87 ? -2.543 -0.409 10.640 1.00 89.38 87 ALA A C 1
ATOM 671 O O . ALA A 1 87 ? -2.944 -1.550 10.409 1.00 89.38 87 ALA A O 1
ATOM 672 N N . PHE A 1 88 ? -3.000 0.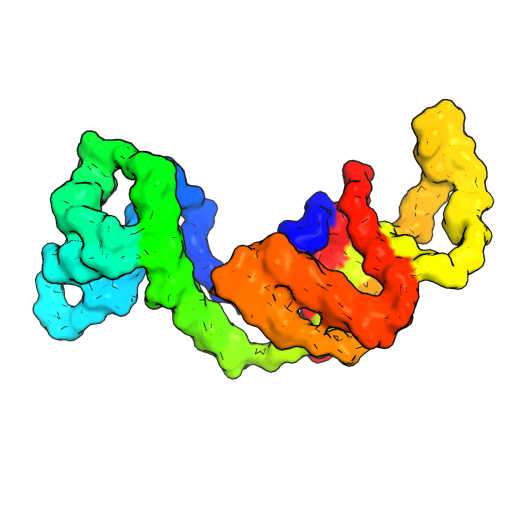659 9.985 1.00 88.12 88 PHE A N 1
ATOM 673 C CA . PHE A 1 88 ? -3.982 0.579 8.912 1.00 88.12 88 PHE A CA 1
ATOM 674 C C . PHE A 1 88 ? -3.434 -0.255 7.753 1.00 88.12 88 PHE A C 1
ATOM 676 O O . PHE A 1 88 ? -4.093 -1.221 7.369 1.00 88.12 88 PHE A O 1
ATOM 683 N N . ALA A 1 89 ? -2.218 0.070 7.289 1.00 80.75 89 ALA A N 1
ATOM 684 C CA . ALA A 1 89 ? -1.452 -0.617 6.249 1.00 80.75 89 ALA A CA 1
ATOM 685 C C . ALA A 1 89 ? -1.293 -2.120 6.541 1.00 80.75 89 ALA A C 1
ATOM 687 O O . ALA A 1 89 ? -1.482 -2.965 5.669 1.00 80.75 89 ALA A O 1
ATOM 688 N N . ARG A 1 90 ? -1.014 -2.472 7.796 1.00 83.25 90 ARG A N 1
ATOM 689 C CA . ARG A 1 90 ? -0.800 -3.864 8.200 1.00 83.25 90 ARG A CA 1
ATOM 690 C C . ARG A 1 90 ? -2.090 -4.669 8.364 1.00 83.25 90 ARG A C 1
ATOM 692 O O . ARG A 1 90 ? -2.113 -5.841 8.010 1.00 83.25 90 ARG A O 1
ATOM 699 N N . LEU A 1 91 ? -3.130 -4.083 8.956 1.00 86.44 91 LEU A N 1
ATOM 700 C CA . LEU A 1 91 ? -4.285 -4.845 9.458 1.00 86.44 91 LEU A CA 1
ATOM 701 C C . LEU A 1 91 ? -5.5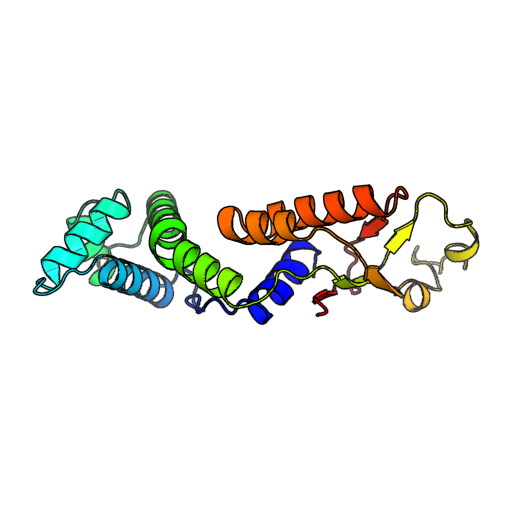20 -4.778 8.564 1.00 86.44 91 LEU A C 1
ATOM 703 O O . LEU A 1 91 ? -6.382 -5.643 8.656 1.00 86.44 91 LEU A O 1
ATOM 707 N N . VAL A 1 92 ? -5.628 -3.762 7.713 1.00 84.25 92 VAL A N 1
ATOM 708 C CA . VAL A 1 92 ? -6.808 -3.564 6.861 1.00 84.25 92 VAL A CA 1
ATOM 709 C C . VAL A 1 92 ? -6.393 -3.718 5.405 1.00 84.25 92 VAL A C 1
ATOM 711 O O . VAL A 1 92 ? -6.710 -4.682 4.717 1.00 84.25 92 VAL A O 1
ATOM 714 N N . ALA A 1 93 ? -5.619 -2.741 4.989 1.00 76.44 93 ALA A N 1
ATOM 715 C CA . ALA A 1 93 ? -4.889 -2.583 3.758 1.00 76.44 93 ALA A CA 1
ATOM 716 C C . ALA A 1 93 ? -4.223 -3.856 3.194 1.00 76.44 93 ALA A C 1
ATOM 718 O O . ALA A 1 93 ? -4.687 -4.407 2.195 1.00 76.44 93 ALA A O 1
ATOM 719 N N . GLY A 1 94 ? -3.170 -4.349 3.853 1.00 74.75 94 GLY A N 1
ATOM 720 C CA . GLY A 1 94 ? -2.369 -5.488 3.405 1.00 74.75 94 GLY A CA 1
ATOM 721 C C . GLY A 1 94 ? -3.189 -6.763 3.171 1.00 74.75 94 GLY A C 1
ATOM 722 O O . GLY A 1 94 ? -3.106 -7.326 2.079 1.00 74.75 94 GLY A O 1
ATOM 723 N N . PRO A 1 95 ? -4.033 -7.211 4.123 1.00 78.81 95 PRO A N 1
ATOM 724 C CA . PRO A 1 95 ? -4.893 -8.379 3.930 1.00 78.81 95 PRO A CA 1
ATOM 725 C C . PRO A 1 95 ? -5.882 -8.231 2.767 1.00 78.81 95 PRO A C 1
ATOM 727 O O . PRO A 1 95 ? -6.063 -9.172 1.992 1.00 78.81 95 PRO A O 1
ATOM 730 N N . HIS A 1 96 ? -6.493 -7.051 2.600 1.00 78.00 96 HIS A N 1
ATOM 731 C CA . HIS A 1 96 ? -7.373 -6.780 1.461 1.00 78.00 96 HIS A CA 1
ATOM 732 C C . HIS A 1 96 ? -6.625 -6.873 0.135 1.00 78.00 96 HIS A C 1
ATOM 734 O O . HIS A 1 96 ? -7.128 -7.477 -0.815 1.00 78.00 96 HIS A O 1
ATOM 740 N N . LEU A 1 97 ? -5.419 -6.313 0.078 1.00 74.38 97 LEU A N 1
ATOM 741 C CA . LEU A 1 97 ? -4.599 -6.390 -1.116 1.00 74.38 97 LEU A CA 1
ATOM 742 C C . LEU A 1 97 ? -4.146 -7.817 -1.408 1.00 74.38 97 LEU A C 1
ATOM 744 O O . LEU A 1 97 ? -4.245 -8.263 -2.545 1.00 74.38 97 LEU A O 1
ATOM 748 N N . ALA A 1 98 ? -3.726 -8.567 -0.392 1.00 77.00 98 ALA A N 1
ATOM 749 C CA . ALA A 1 98 ? -3.373 -9.972 -0.547 1.00 77.00 98 ALA A CA 1
ATOM 750 C C . ALA A 1 98 ? -4.554 -10.790 -1.096 1.00 77.00 98 ALA A C 1
ATOM 752 O O . ALA A 1 98 ? -4.372 -11.618 -1.987 1.00 77.00 98 ALA A O 1
ATOM 753 N N . ALA A 1 99 ? -5.777 -10.530 -0.624 1.00 79.38 99 ALA A N 1
ATOM 754 C CA . ALA A 1 99 ? -6.982 -11.156 -1.160 1.00 79.38 99 ALA A CA 1
ATOM 755 C C . ALA A 1 99 ? -7.268 -10.733 -2.613 1.00 79.38 99 ALA A C 1
ATOM 757 O O . ALA A 1 99 ? -7.626 -11.578 -3.433 1.00 79.38 99 ALA A O 1
ATOM 758 N N . ALA A 1 100 ? -7.083 -9.453 -2.954 1.00 79.56 100 ALA A N 1
ATOM 759 C CA . ALA A 1 100 ? -7.241 -8.957 -4.321 1.00 79.56 100 ALA A CA 1
ATOM 760 C C . ALA A 1 100 ? -6.214 -9.579 -5.282 1.00 79.56 100 ALA A C 1
ATOM 762 O O . ALA A 1 100 ? -6.581 -9.985 -6.383 1.00 79.56 100 ALA A O 1
ATOM 763 N N . ILE A 1 101 ? -4.960 -9.721 -4.841 1.00 82.25 101 ILE A N 1
ATOM 764 C CA . ILE A 1 101 ? -3.888 -10.391 -5.586 1.00 82.25 101 ILE A CA 1
ATOM 765 C C . ILE A 1 101 ? -4.195 -11.881 -5.751 1.00 82.25 101 ILE A C 1
ATOM 767 O O . ILE A 1 101 ? -4.024 -12.414 -6.833 1.00 82.25 101 ILE A O 1
ATOM 771 N N . ARG A 1 102 ? -4.704 -12.580 -4.729 1.00 80.50 102 ARG A N 1
ATOM 772 C CA . ARG A 1 102 ? -5.073 -14.005 -4.872 1.00 80.50 102 ARG A CA 1
ATOM 773 C C . ARG A 1 102 ? -6.176 -14.246 -5.904 1.00 80.50 102 ARG A C 1
ATOM 775 O O . ARG A 1 102 ? -6.229 -15.319 -6.490 1.00 80.50 102 ARG A O 1
ATOM 782 N N . ARG A 1 103 ? -7.068 -13.272 -6.109 1.00 81.00 103 ARG A N 1
ATOM 783 C CA . ARG A 1 103 ? -8.203 -13.382 -7.041 1.00 81.00 103 ARG A CA 1
ATOM 784 C C . ARG A 1 103 ? -7.847 -13.064 -8.493 1.00 81.00 103 ARG A C 1
ATOM 786 O O . ARG A 1 103 ? -8.655 -13.355 -9.367 1.00 81.00 103 ARG A O 1
ATOM 793 N N . LYS A 1 104 ? -6.693 -12.447 -8.760 1.00 79.75 104 LYS A N 1
ATOM 794 C CA . LYS A 1 104 ? -6.267 -12.070 -10.113 1.00 79.75 104 LYS A CA 1
ATOM 795 C C . LYS A 1 104 ? -4.834 -12.537 -10.362 1.00 79.75 104 LYS A C 1
ATOM 797 O O . LYS A 1 104 ? -3.973 -12.254 -9.536 1.00 79.75 104 LYS A O 1
ATOM 802 N N . PRO A 1 105 ? -4.538 -13.192 -11.495 1.00 77.00 105 PRO A N 1
ATOM 803 C CA . PRO A 1 105 ? -3.177 -13.614 -11.789 1.00 77.00 105 PRO A CA 1
ATOM 804 C C . PRO A 1 105 ? -2.227 -12.410 -11.805 1.00 77.00 105 PRO A C 1
ATOM 806 O O . PRO A 1 105 ? -2.567 -11.317 -12.286 1.00 77.00 105 PRO A O 1
ATOM 809 N N . LEU A 1 106 ? -1.029 -12.627 -11.256 1.00 84.25 106 LEU A N 1
ATOM 810 C CA . LEU A 1 106 ? 0.048 -11.645 -11.297 1.00 84.25 106 LEU A CA 1
ATOM 811 C C . LEU A 1 106 ? 0.391 -11.350 -12.762 1.00 84.25 106 LEU A C 1
ATOM 813 O O . LEU A 1 106 ? 0.517 -12.292 -13.547 1.00 84.25 106 LEU A O 1
ATOM 817 N N . PRO A 1 107 ? 0.547 -10.072 -13.146 1.00 83.38 107 PRO A N 1
ATOM 818 C CA . PRO A 1 107 ? 0.895 -9.743 -14.515 1.00 83.38 107 PRO A CA 1
ATOM 819 C C . PRO A 1 107 ? 2.285 -10.285 -14.842 1.00 83.38 107 PRO A C 1
ATOM 821 O O . PRO A 1 107 ? 3.199 -10.217 -14.022 1.00 83.38 107 PRO A O 1
ATOM 824 N N . THR A 1 108 ? 2.452 -10.798 -16.055 1.00 81.50 108 THR A N 1
ATOM 825 C CA . THR A 1 108 ? 3.760 -11.219 -16.594 1.00 81.50 108 THR A CA 1
ATOM 826 C C . THR A 1 108 ? 4.229 -10.314 -17.732 1.00 81.50 108 THR A C 1
ATOM 828 O O . THR A 1 108 ? 5.344 -10.449 -18.240 1.00 81.50 108 THR A O 1
ATOM 831 N N . LYS A 1 109 ? 3.374 -9.368 -18.131 1.00 82.38 109 LYS A N 1
ATOM 832 C CA . LYS A 1 109 ? 3.578 -8.438 -19.234 1.00 82.38 109 LYS A CA 1
ATOM 833 C C . LYS A 1 109 ? 3.195 -7.029 -18.803 1.00 82.38 109 LYS A C 1
ATOM 835 O O . LYS A 1 109 ? 2.213 -6.824 -18.084 1.00 82.38 109 LYS A O 1
ATOM 840 N N . ALA A 1 110 ? 3.956 -6.049 -19.267 1.00 83.94 110 ALA A N 1
ATOM 841 C CA . ALA A 1 110 ? 3.666 -4.640 -19.055 1.00 83.94 110 ALA A CA 1
ATOM 842 C C . ALA A 1 110 ? 3.916 -3.852 -20.341 1.00 83.94 110 ALA A C 1
ATOM 844 O O . ALA A 1 110 ? 4.958 -3.974 -20.980 1.00 83.94 110 ALA A O 1
ATOM 845 N N . LYS A 1 111 ? 2.963 -3.005 -20.710 1.00 83.00 111 LYS A N 1
ATOM 846 C CA . LYS A 1 111 ? 3.133 -1.983 -21.734 1.00 83.00 111 LYS A CA 1
ATOM 847 C C . LYS A 1 111 ? 3.548 -0.694 -21.039 1.00 83.00 111 LYS A C 1
ATOM 849 O O . LYS A 1 111 ? 2.800 -0.151 -20.230 1.00 83.00 111 LYS A O 1
ATOM 854 N N . VAL A 1 112 ? 4.737 -0.206 -21.361 1.00 80.12 112 VAL A N 1
ATOM 855 C CA . VAL A 1 112 ? 5.276 1.037 -20.815 1.00 80.12 112 VAL A CA 1
ATOM 856 C C . VAL A 1 112 ? 5.331 2.080 -21.918 1.00 80.12 112 VAL A C 1
ATOM 858 O O . VAL A 1 112 ? 5.835 1.828 -23.008 1.00 80.12 112 VAL A O 1
ATOM 861 N N . THR A 1 113 ? 4.790 3.261 -21.653 1.00 75.81 113 THR A N 1
ATOM 862 C CA . THR A 1 113 ? 4.944 4.428 -22.524 1.00 75.81 113 THR A CA 1
ATOM 863 C C . THR A 1 113 ? 5.813 5.431 -21.789 1.00 75.81 113 THR A C 1
ATOM 865 O O . THR A 1 113 ? 5.383 5.991 -20.785 1.00 75.81 113 THR A O 1
ATOM 868 N N . ALA A 1 114 ? 7.046 5.605 -22.255 1.00 72.00 114 ALA 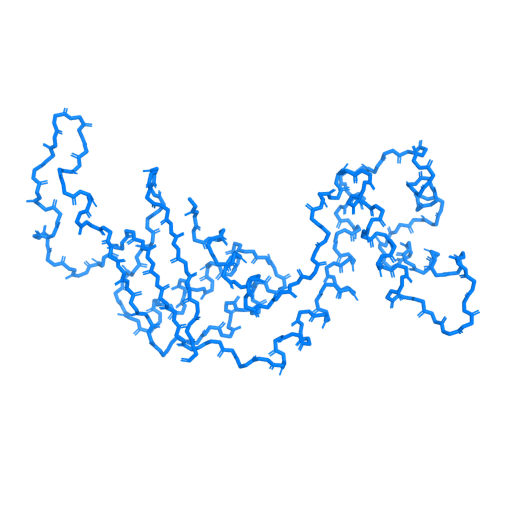A N 1
ATOM 869 C CA . ALA A 1 114 ? 8.046 6.468 -21.634 1.00 72.00 114 ALA A CA 1
ATOM 870 C C . ALA A 1 114 ? 9.093 6.900 -22.670 1.00 72.00 114 ALA A C 1
ATOM 872 O O . ALA A 1 114 ? 9.153 6.353 -23.777 1.00 72.00 114 ALA A O 1
ATOM 873 N N . VAL A 1 115 ? 9.939 7.859 -22.295 1.00 66.81 115 VAL A N 1
ATOM 874 C CA . VAL A 1 115 ? 11.240 8.033 -22.946 1.00 66.81 115 VAL A CA 1
ATOM 875 C C . VAL A 1 115 ? 12.151 6.944 -22.393 1.00 66.81 115 VAL A C 1
ATOM 877 O O . VAL A 1 115 ? 12.428 6.912 -21.194 1.00 66.81 115 VAL A O 1
ATOM 880 N N . VAL A 1 116 ? 12.563 6.022 -23.261 1.00 63.78 116 VAL A N 1
ATOM 881 C CA . VAL A 1 116 ? 13.430 4.903 -22.889 1.00 63.78 116 VAL A CA 1
ATOM 882 C C . VAL A 1 116 ? 14.781 5.078 -23.557 1.00 63.78 116 VAL A C 1
ATOM 884 O O . VAL A 1 116 ? 14.869 5.117 -24.788 1.00 63.78 116 VAL A O 1
ATOM 887 N N . ARG A 1 117 ? 15.838 5.131 -22.749 1.00 59.56 117 ARG A N 1
ATOM 888 C CA . ARG A 1 117 ? 17.217 5.062 -23.233 1.00 59.56 117 ARG A CA 1
ATOM 889 C C . ARG A 1 117 ? 17.715 3.626 -23.091 1.00 59.56 117 ARG A C 1
ATOM 891 O O . ARG A 1 117 ? 17.548 3.033 -22.033 1.00 59.56 117 ARG A O 1
ATOM 898 N N . TRP A 1 118 ? 18.301 3.088 -24.159 1.00 59.84 118 TRP A N 1
ATOM 899 C CA . TRP A 1 118 ? 18.928 1.762 -24.193 1.00 59.84 118 TRP A CA 1
ATOM 900 C C . TRP A 1 118 ? 20.446 1.941 -24.262 1.00 59.84 118 TRP A C 1
ATOM 902 O O . TRP A 1 118 ? 20.915 2.698 -25.116 1.00 59.84 118 TRP A O 1
ATOM 912 N N . ALA A 1 119 ? 21.207 1.250 -23.410 1.00 52.75 119 ALA A N 1
ATOM 913 C CA . ALA A 1 119 ? 22.670 1.379 -23.348 1.00 52.75 119 ALA A CA 1
ATOM 914 C C . ALA A 1 119 ? 23.395 1.100 -24.682 1.00 52.75 119 ALA A C 1
ATOM 916 O O . ALA A 1 119 ? 24.398 1.751 -24.963 1.00 52.75 119 ALA A O 1
ATOM 917 N N . ASN A 1 120 ? 22.862 0.205 -25.526 1.00 47.56 120 ASN A N 1
ATOM 918 C CA . ASN A 1 120 ? 23.507 -0.249 -26.768 1.00 47.56 120 ASN A CA 1
ATOM 919 C C . ASN A 1 120 ? 22.811 0.202 -28.066 1.00 47.56 120 ASN A C 1
ATOM 921 O O . ASN A 1 120 ? 23.146 -0.280 -29.148 1.00 47.56 120 ASN A O 1
ATOM 925 N N . SER A 1 121 ? 21.838 1.117 -28.003 1.00 45.75 121 SER A N 1
ATOM 926 C CA . SER A 1 121 ? 21.167 1.579 -29.226 1.00 45.75 121 SER A CA 1
ATOM 927 C C . SER A 1 121 ? 22.071 2.553 -29.991 1.00 45.75 121 SER A C 1
ATOM 929 O O . SER A 1 121 ? 22.654 3.450 -29.369 1.00 45.75 121 SER A O 1
ATOM 931 N N . PRO A 1 122 ? 22.226 2.406 -31.323 1.00 41.22 122 PRO A N 1
ATOM 932 C CA . PRO A 1 122 ? 23.105 3.268 -32.099 1.00 41.22 122 PRO A CA 1
ATOM 933 C C . PRO A 1 122 ? 22.754 4.742 -31.852 1.00 41.22 122 PRO A C 1
ATOM 935 O O . PRO A 1 122 ? 21.585 5.137 -31.871 1.00 41.22 122 PRO A O 1
ATOM 938 N N . LYS A 1 123 ? 23.794 5.566 -31.637 1.00 44.78 123 LYS A N 1
ATOM 939 C CA . LYS A 1 123 ? 23.746 7.033 -31.419 1.00 44.78 123 LYS A CA 1
ATOM 940 C C . LYS A 1 123 ? 22.855 7.801 -32.417 1.00 44.78 123 LYS A C 1
ATOM 942 O O . LYS A 1 123 ? 22.548 8.971 -32.207 1.00 44.78 123 LYS A O 1
ATOM 947 N N . THR A 1 124 ? 22.421 7.159 -33.496 1.00 41.88 124 THR A N 1
ATOM 948 C CA . THR A 1 124 ? 21.586 7.697 -34.568 1.00 41.88 124 THR A CA 1
ATOM 949 C C . THR A 1 124 ? 20.135 7.989 -34.179 1.00 41.88 124 THR A C 1
ATOM 951 O O . THR A 1 124 ? 19.494 8.754 -34.891 1.00 41.88 124 THR A O 1
ATOM 954 N N . MET A 1 125 ? 19.602 7.487 -33.056 1.00 46.28 125 MET A N 1
ATOM 955 C CA . MET A 1 125 ? 18.242 7.879 -32.625 1.00 46.28 125 MET A CA 1
ATOM 956 C C . MET A 1 125 ? 18.174 9.222 -31.878 1.00 46.28 125 MET A C 1
ATOM 958 O O . MET A 1 125 ? 17.102 9.818 -31.828 1.00 46.28 125 MET A O 1
ATOM 962 N N . TYR A 1 126 ? 19.296 9.720 -31.341 1.00 45.19 126 TYR A N 1
ATOM 963 C CA . TYR A 1 126 ? 19.368 11.005 -30.624 1.00 45.19 126 TYR A CA 1
ATOM 964 C C . TYR A 1 126 ? 20.020 12.139 -31.436 1.00 45.19 126 TYR A C 1
ATOM 966 O O . TYR A 1 126 ? 19.870 13.302 -31.074 1.00 45.19 126 TYR A O 1
ATOM 974 N N . ASN A 1 127 ? 20.680 11.838 -32.561 1.00 39.41 127 ASN A N 1
ATOM 975 C CA . ASN A 1 127 ? 21.345 12.835 -33.412 1.00 39.41 127 ASN A CA 1
ATOM 976 C C . ASN A 1 127 ? 20.385 13.522 -34.406 1.00 39.41 127 ASN A C 1
ATOM 978 O O . ASN A 1 127 ? 20.652 13.606 -35.601 1.00 39.41 127 ASN A O 1
ATOM 982 N N . GLY A 1 128 ? 19.253 14.028 -33.921 1.00 43.31 128 GLY A N 1
ATOM 983 C CA . GLY A 1 128 ? 18.511 15.081 -34.615 1.00 43.31 128 GLY A CA 1
ATOM 984 C C . GLY A 1 128 ? 18.830 16.395 -33.924 1.00 43.31 128 GLY A C 1
ATOM 985 O O . GLY A 1 128 ? 18.435 16.544 -32.771 1.00 43.31 128 GLY A O 1
ATOM 986 N N . GLY A 1 129 ? 19.572 17.279 -34.596 1.00 41.88 129 GLY A N 1
ATOM 987 C CA . GLY A 1 129 ? 20.208 18.471 -34.026 1.00 41.88 129 GLY A CA 1
ATOM 988 C C . GLY A 1 129 ? 19.396 19.211 -32.959 1.00 41.88 129 GLY A C 1
ATOM 989 O O . GLY A 1 129 ? 18.177 19.352 -33.053 1.00 41.88 129 GLY A O 1
ATOM 990 N N . SER A 1 130 ? 20.089 19.680 -31.924 1.00 44.16 130 SER A N 1
ATOM 991 C CA . SER A 1 130 ? 19.516 20.527 -30.881 1.00 44.16 130 SER A CA 1
ATOM 992 C C . SER A 1 130 ? 18.920 21.792 -31.499 1.00 44.16 130 SER A C 1
ATOM 994 O O . SER A 1 130 ? 19.563 22.444 -32.322 1.00 44.16 130 SER A O 1
ATOM 996 N N . LYS A 1 131 ? 17.706 22.177 -31.090 1.00 47.66 131 LYS A N 1
ATOM 997 C CA . LYS A 1 131 ? 17.247 23.555 -31.312 1.00 47.66 131 LYS A CA 1
ATOM 998 C C . LYS A 1 131 ? 18.098 24.497 -30.452 1.00 47.66 131 LYS A C 1
ATOM 1000 O O . LYS A 1 131 ? 18.673 24.064 -29.453 1.00 47.66 131 LYS A O 1
ATOM 1005 N N . ALA A 1 132 ? 18.133 25.781 -30.813 1.00 42.66 132 ALA A N 1
ATOM 1006 C CA . ALA A 1 132 ? 18.941 26.840 -30.187 1.00 42.66 132 ALA A CA 1
ATOM 1007 C C . ALA A 1 132 ? 18.771 27.006 -28.655 1.00 42.66 132 ALA A C 1
ATOM 1009 O O . ALA A 1 132 ? 19.511 27.759 -28.033 1.00 42.66 132 ALA A O 1
ATOM 1010 N N . ASN A 1 133 ? 17.850 26.263 -28.035 1.00 49.59 133 ASN A N 1
ATOM 1011 C CA . ASN A 1 133 ? 17.502 26.338 -26.619 1.00 49.59 133 ASN A CA 1
ATOM 1012 C C . ASN A 1 133 ? 17.939 25.077 -25.837 1.00 49.59 133 ASN A C 1
ATOM 1014 O O . ASN A 1 133 ? 17.488 24.862 -24.718 1.00 49.59 133 ASN A O 1
ATOM 1018 N N . GLY A 1 134 ? 18.758 24.197 -26.430 1.00 48.94 134 GLY A N 1
ATOM 1019 C CA . GLY A 1 134 ? 19.237 22.966 -25.781 1.00 48.94 134 GLY A CA 1
ATOM 1020 C C . GLY A 1 134 ? 18.244 21.795 -25.783 1.00 48.94 134 GLY A C 1
ATOM 1021 O O . GLY A 1 134 ? 18.567 20.717 -25.286 1.00 48.94 134 GLY A O 1
ATOM 1022 N N . GLU A 1 135 ? 17.060 21.957 -26.379 1.00 45.53 135 GLU A N 1
ATOM 1023 C CA . GLU A 1 135 ? 16.105 20.861 -26.554 1.00 45.53 135 GLU A CA 1
ATOM 1024 C C . GLU A 1 135 ? 16.398 20.056 -27.837 1.00 45.53 135 GLU A C 1
ATOM 1026 O O . GLU A 1 135 ? 16.500 20.641 -28.924 1.00 45.53 135 GLU A O 1
ATOM 1031 N N . PRO A 1 136 ? 16.508 18.714 -27.763 1.00 51.00 136 PRO A N 1
ATOM 1032 C CA . PRO A 1 136 ? 16.631 17.876 -28.950 1.00 51.00 136 PRO A CA 1
ATOM 1033 C C . PRO A 1 136 ? 15.392 18.022 -29.844 1.00 51.00 136 PRO A C 1
ATOM 1035 O O . PRO A 1 136 ? 14.2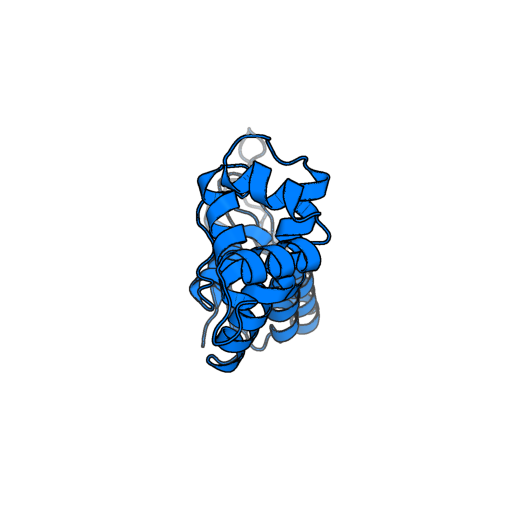64 17.802 -29.397 1.00 51.00 136 PRO A O 1
ATOM 1038 N N . ALA A 1 137 ? 15.589 18.348 -31.127 1.00 48.38 137 ALA A N 1
ATOM 1039 C CA . ALA A 1 137 ? 14.506 18.700 -32.053 1.00 48.38 137 ALA A CA 1
ATOM 1040 C C . ALA A 1 137 ? 13.478 17.578 -32.318 1.00 48.38 137 ALA A C 1
ATOM 1042 O O . ALA A 1 137 ? 12.423 17.848 -32.886 1.00 48.38 137 ALA A O 1
ATOM 1043 N N . ASN A 1 138 ? 13.761 16.338 -31.900 1.00 49.62 138 ASN A N 1
ATOM 1044 C CA . ASN A 1 138 ? 12.958 15.143 -32.176 1.00 49.62 138 ASN A CA 1
ATOM 1045 C C . ASN A 1 138 ? 12.466 14.410 -30.910 1.00 49.62 138 ASN A C 1
ATOM 1047 O O . ASN A 1 138 ? 12.221 13.205 -30.959 1.00 49.62 138 ASN A O 1
ATOM 1051 N N . LEU A 1 139 ? 12.290 15.095 -29.775 1.00 48.19 139 LEU A N 1
ATOM 1052 C CA . LEU A 1 139 ? 11.753 14.461 -28.557 1.00 48.19 139 LEU A CA 1
ATOM 1053 C C . LEU A 1 139 ? 10.360 13.841 -28.755 1.00 48.19 139 LEU A C 1
ATOM 1055 O O . LEU A 1 139 ? 10.090 12.766 -28.224 1.00 48.19 139 LEU A O 1
ATOM 1059 N N . SER A 1 140 ? 9.517 14.425 -29.612 1.00 48.50 140 SER A N 1
ATOM 1060 C CA . SER A 1 140 ? 8.218 13.840 -29.977 1.00 48.50 140 SER A CA 1
ATOM 1061 C C . SER A 1 140 ? 8.330 12.453 -30.634 1.00 48.50 140 SER A C 1
ATOM 1063 O O . SER A 1 140 ? 7.394 11.665 -30.543 1.00 48.50 140 SER A O 1
ATOM 1065 N N . LYS A 1 141 ? 9.483 12.116 -31.239 1.00 43.78 141 LYS A N 1
ATOM 1066 C CA . LYS A 1 141 ? 9.794 10.790 -31.813 1.00 43.78 141 LYS A CA 1
ATOM 1067 C C . LYS A 1 141 ? 10.529 9.850 -30.837 1.00 43.78 141 LYS A C 1
ATOM 1069 O O . LYS A 1 141 ? 10.690 8.667 -31.146 1.00 43.78 141 LYS A O 1
ATOM 1074 N N . ALA A 1 142 ? 10.980 10.352 -29.682 1.00 50.28 142 ALA A N 1
ATOM 1075 C CA . ALA A 1 142 ? 11.665 9.579 -28.636 1.00 50.28 142 ALA A CA 1
ATOM 1076 C C . ALA A 1 142 ? 10.693 8.925 -27.632 1.00 50.28 142 ALA A C 1
ATOM 1078 O O . ALA A 1 142 ? 11.070 7.982 -26.936 1.00 50.28 142 ALA A O 1
ATOM 1079 N N . HIS A 1 143 ? 9.431 9.365 -27.602 1.00 53.56 143 HIS A N 1
ATOM 1080 C CA . HIS A 1 143 ? 8.350 8.648 -26.926 1.00 53.56 143 HIS A CA 1
ATOM 1081 C C . HIS A 1 143 ? 8.076 7.337 -27.635 1.00 53.56 143 HIS A C 1
ATOM 1083 O O . HIS A 1 143 ? 7.571 7.324 -28.757 1.00 53.56 143 HIS A O 1
ATOM 1089 N N . ARG A 1 144 ? 8.378 6.221 -26.975 1.00 63.62 144 ARG A N 1
ATOM 1090 C CA . ARG A 1 144 ? 8.067 4.903 -27.518 1.00 63.62 144 ARG A CA 1
ATOM 1091 C C . ARG A 1 144 ? 7.215 4.124 -26.541 1.00 63.62 144 ARG A C 1
ATOM 1093 O O . ARG A 1 144 ? 7.493 4.046 -25.347 1.00 63.62 144 ARG A O 1
ATOM 1100 N N . THR A 1 145 ? 6.157 3.532 -27.077 1.00 67.75 145 THR A N 1
ATOM 1101 C CA . THR A 1 145 ? 5.466 2.441 -26.408 1.00 67.75 145 THR A CA 1
ATOM 1102 C C . THR A 1 145 ? 6.361 1.215 -26.503 1.00 67.75 145 THR A C 1
ATOM 1104 O O . THR A 1 145 ? 6.571 0.677 -27.588 1.00 67.75 145 THR A O 1
ATOM 1107 N N . VAL A 1 146 ? 6.885 0.778 -25.366 1.00 73.12 146 VAL A N 1
ATOM 1108 C CA . VAL A 1 146 ? 7.664 -0.448 -25.240 1.00 73.12 146 VAL A CA 1
ATOM 1109 C C . VAL A 1 146 ? 6.779 -1.496 -24.582 1.00 73.12 146 VAL A C 1
ATOM 1111 O O . VAL A 1 146 ? 6.211 -1.271 -23.514 1.00 73.12 146 VAL A O 1
ATOM 1114 N N . LYS A 1 147 ? 6.631 -2.647 -25.236 1.00 75.69 147 LYS A N 1
ATOM 1115 C CA . LYS A 1 147 ? 6.024 -3.824 -24.616 1.00 75.69 147 LYS A CA 1
ATOM 1116 C C . LYS A 1 147 ? 7.135 -4.647 -23.980 1.00 75.69 147 LYS A C 1
ATOM 1118 O O . LYS A 1 147 ? 8.111 -4.977 -24.648 1.00 75.69 147 LYS A O 1
ATOM 1123 N N . LEU A 1 148 ? 6.990 -4.919 -22.692 1.00 79.31 148 LEU A N 1
ATOM 1124 C CA . LEU A 1 148 ? 7.913 -5.726 -21.914 1.00 79.31 148 LEU A CA 1
ATOM 1125 C C . LEU A 1 148 ? 7.202 -7.029 -21.547 1.00 79.31 148 LEU A C 1
ATOM 1127 O O . LEU A 1 148 ? 6.225 -7.022 -20.796 1.00 79.31 148 LEU A O 1
ATOM 1131 N N . ASP A 1 149 ? 7.692 -8.132 -22.099 1.00 78.44 149 ASP A N 1
ATOM 1132 C CA . ASP A 1 149 ? 7.084 -9.456 -22.010 1.00 78.44 149 ASP A CA 1
ATOM 1133 C C . ASP A 1 149 ? 7.961 -10.422 -21.204 1.00 78.44 149 ASP A C 1
ATOM 1135 O O . ASP A 1 149 ? 9.195 -10.373 -21.245 1.00 78.44 149 ASP A O 1
ATOM 1139 N N . GLY A 1 150 ? 7.314 -11.347 -20.487 1.00 72.12 150 GLY A N 1
ATOM 1140 C CA . GLY A 1 150 ? 8.002 -12.365 -19.687 1.00 72.12 150 GLY A CA 1
ATOM 1141 C C . GLY A 1 150 ? 8.709 -11.794 -18.455 1.00 72.12 150 GLY A C 1
ATOM 1142 O O . GLY A 1 150 ? 9.694 -12.366 -17.991 1.00 72.12 150 GLY A O 1
ATOM 1143 N N . LEU A 1 151 ? 8.231 -10.661 -17.938 1.00 80.56 151 LEU A N 1
ATOM 1144 C CA . LEU A 1 151 ? 8.731 -10.067 -16.705 1.00 80.56 151 LEU A CA 1
ATOM 1145 C C . LEU A 1 151 ? 8.176 -10.821 -15.493 1.00 80.56 151 LEU A C 1
ATOM 1147 O O . LEU A 1 151 ? 6.975 -11.073 -15.393 1.00 80.56 151 LEU A O 1
ATOM 1151 N N . ASN A 1 152 ? 9.035 -11.108 -14.514 1.00 82.31 152 ASN A N 1
ATOM 1152 C CA . ASN A 1 152 ? 8.579 -11.570 -13.206 1.00 82.31 152 ASN A CA 1
ATOM 1153 C C . ASN A 1 152 ? 8.178 -10.369 -12.338 1.00 82.31 152 ASN A C 1
ATOM 1155 O O . ASN A 1 152 ? 8.977 -9.842 -11.564 1.00 82.31 152 ASN A O 1
ATOM 1159 N N . LEU A 1 153 ? 6.920 -9.942 -12.458 1.00 86.88 153 LEU A N 1
ATOM 1160 C CA . LEU A 1 153 ? 6.395 -8.781 -11.731 1.00 86.88 153 LEU A CA 1
ATOM 1161 C C . LEU A 1 153 ? 5.874 -9.126 -10.331 1.00 86.88 153 LEU A C 1
ATOM 1163 O O . LEU A 1 153 ? 5.365 -8.252 -9.629 1.00 86.88 153 LEU A O 1
ATOM 1167 N N . ALA A 1 154 ? 6.022 -10.376 -9.880 1.00 86.56 154 ALA A N 1
ATOM 1168 C CA . ALA A 1 154 ? 5.629 -10.770 -8.530 1.00 86.56 154 ALA A CA 1
ATOM 1169 C C . ALA A 1 154 ? 6.371 -9.951 -7.463 1.00 86.56 154 ALA A C 1
ATOM 1171 O O . ALA A 1 154 ? 5.773 -9.548 -6.464 1.00 86.56 154 ALA A O 1
ATOM 1172 N N . GLY A 1 155 ? 7.660 -9.675 -7.698 1.00 84.38 155 GLY A N 1
ATOM 1173 C CA . GLY A 1 155 ? 8.475 -8.810 -6.846 1.00 84.38 155 GLY A CA 1
ATOM 1174 C C . GLY A 1 155 ? 7.937 -7.380 -6.795 1.00 84.38 155 GLY A C 1
ATOM 1175 O O . GLY A 1 155 ? 7.722 -6.857 -5.706 1.00 84.38 155 GLY A O 1
ATOM 1176 N N . THR A 1 156 ? 7.620 -6.791 -7.952 1.00 87.38 156 THR A N 1
ATOM 1177 C CA . THR A 1 156 ? 7.018 -5.451 -8.067 1.00 87.38 156 THR A CA 1
ATOM 1178 C C . THR A 1 156 ? 5.698 -5.348 -7.310 1.00 87.38 156 THR A C 1
ATOM 1180 O O . THR A 1 156 ? 5.516 -4.428 -6.516 1.00 87.38 156 THR A O 1
ATOM 1183 N N . VAL A 1 157 ? 4.791 -6.311 -7.500 1.00 85.69 157 VAL A N 1
ATOM 1184 C CA . VAL A 1 157 ? 3.482 -6.315 -6.829 1.00 85.69 157 VAL A CA 1
ATOM 1185 C C . VAL A 1 157 ? 3.641 -6.469 -5.312 1.00 85.69 157 VAL A C 1
ATOM 1187 O O . VAL A 1 157 ? 2.960 -5.772 -4.563 1.00 85.69 157 VAL A O 1
ATOM 1190 N N . ARG A 1 158 ? 4.552 -7.331 -4.832 1.00 83.06 158 ARG A N 1
ATOM 1191 C CA . ARG A 1 158 ? 4.828 -7.462 -3.387 1.00 83.06 158 ARG A CA 1
ATOM 1192 C C . ARG A 1 158 ? 5.458 -6.205 -2.795 1.00 83.06 158 ARG A C 1
ATOM 1194 O O . ARG A 1 158 ? 5.060 -5.793 -1.710 1.00 83.06 158 ARG A O 1
ATOM 1201 N N . ALA A 1 159 ? 6.433 -5.614 -3.482 1.00 82.06 159 ALA A N 1
ATOM 1202 C CA . ALA A 1 159 ? 7.093 -4.396 -3.029 1.00 82.06 159 ALA A CA 1
ATOM 1203 C C . ALA A 1 159 ? 6.090 -3.241 -2.930 1.00 82.06 159 ALA A C 1
ATOM 1205 O O . ALA A 1 159 ? 6.039 -2.572 -1.900 1.00 82.06 159 ALA A O 1
ATOM 1206 N N . TRP A 1 160 ? 5.217 -3.099 -3.931 1.00 85.06 160 TRP A N 1
ATOM 1207 C CA . TRP A 1 160 ? 4.104 -2.154 -3.890 1.00 85.06 160 TRP A CA 1
ATOM 1208 C C . TRP A 1 160 ? 3.179 -2.400 -2.702 1.00 85.06 160 TRP A C 1
ATOM 1210 O O . TRP A 1 160 ? 2.899 -1.483 -1.935 1.00 85.06 160 TRP A O 1
ATOM 1220 N N . ALA A 1 161 ? 2.765 -3.654 -2.512 1.00 75.25 161 ALA A N 1
ATOM 1221 C CA . ALA A 1 161 ? 1.835 -4.035 -1.460 1.00 75.25 161 ALA A CA 1
ATOM 1222 C C . ALA A 1 161 ? 2.346 -3.743 -0.043 1.00 75.25 161 ALA A C 1
ATOM 1224 O O . ALA A 1 161 ? 1.565 -3.361 0.826 1.00 75.25 161 ALA A O 1
ATOM 1225 N N . ASN A 1 162 ? 3.642 -3.952 0.191 1.00 74.00 162 ASN A N 1
ATOM 1226 C CA . ASN A 1 162 ? 4.225 -3.903 1.531 1.00 74.00 162 ASN A CA 1
ATOM 1227 C C . ASN A 1 162 ? 4.926 -2.580 1.844 1.00 74.00 162 ASN A C 1
ATOM 1229 O O . ASN A 1 162 ? 4.992 -2.181 3.006 1.00 74.00 162 ASN A O 1
ATOM 1233 N N . HIS A 1 163 ? 5.495 -1.931 0.830 1.00 72.94 163 HIS A N 1
ATOM 1234 C CA . HIS A 1 163 ? 6.432 -0.824 1.013 1.00 72.94 163 HIS A CA 1
ATOM 1235 C C . HIS A 1 163 ? 6.097 0.401 0.151 1.00 72.94 163 HIS A C 1
ATOM 1237 O O . HIS A 1 163 ? 6.762 1.428 0.271 1.00 72.94 163 HIS A O 1
ATOM 1243 N N . GLY A 1 164 ? 5.043 0.329 -0.667 1.00 72.38 164 GLY A N 1
ATOM 1244 C CA . GLY A 1 164 ? 4.553 1.447 -1.463 1.00 72.38 164 GLY A CA 1
ATOM 1245 C C . GLY A 1 164 ? 5.213 1.578 -2.843 1.00 72.38 164 GLY A C 1
ATOM 1246 O O . GLY A 1 164 ? 5.893 0.665 -3.318 1.00 72.38 164 GLY A O 1
ATOM 1247 N N . PRO A 1 165 ? 4.973 2.703 -3.534 1.00 79.38 165 PRO A N 1
ATOM 1248 C CA . PRO A 1 165 ? 5.266 2.835 -4.959 1.00 79.38 165 PRO A CA 1
ATOM 1249 C C . PRO A 1 165 ? 6.756 2.970 -5.297 1.00 79.38 165 PRO A C 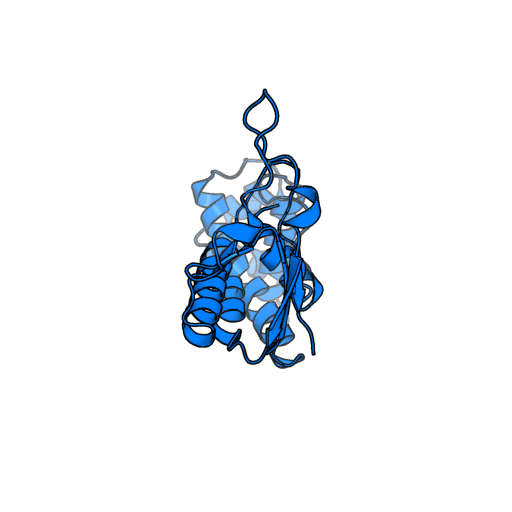1
ATOM 1251 O O . PRO A 1 165 ? 7.177 2.460 -6.331 1.00 79.38 165 PRO A O 1
ATOM 1254 N N . GLU A 1 166 ? 7.568 3.574 -4.425 1.00 79.06 166 GLU A N 1
ATOM 1255 C CA . GLU A 1 166 ? 9.010 3.737 -4.677 1.00 79.06 166 GLU A CA 1
ATOM 1256 C C . GLU A 1 166 ? 9.761 2.389 -4.682 1.00 79.06 166 GLU A C 1
ATOM 1258 O O . GLU A 1 166 ? 10.433 2.074 -5.668 1.00 79.06 166 GLU A O 1
ATOM 1263 N N . PRO A 1 167 ? 9.592 1.501 -3.678 1.00 78.31 167 PRO A N 1
ATOM 1264 C CA . PRO A 1 167 ? 10.189 0.163 -3.735 1.00 78.31 167 PRO A CA 1
ATOM 1265 C C . PRO A 1 167 ? 9.632 -0.695 -4.876 1.00 78.31 167 PRO A C 1
ATOM 1267 O O . PRO A 1 167 ? 10.329 -1.564 -5.402 1.00 78.31 167 PRO A O 1
ATOM 1270 N N . ALA A 1 168 ? 8.382 -0.458 -5.286 1.00 83.19 168 ALA A N 1
ATOM 1271 C CA . ALA A 1 168 ? 7.806 -1.118 -6.452 1.00 83.19 168 ALA A CA 1
ATOM 1272 C C . ALA A 1 168 ? 8.519 -0.718 -7.747 1.00 83.19 168 ALA A C 1
ATOM 1274 O O . ALA A 1 168 ? 8.821 -1.594 -8.558 1.00 83.19 168 ALA A O 1
ATOM 1275 N N . ALA A 1 169 ? 8.816 0.574 -7.924 1.00 85.75 169 ALA A N 1
ATOM 1276 C CA . ALA A 1 169 ? 9.576 1.079 -9.063 1.00 85.75 169 ALA A CA 1
ATOM 1277 C C . ALA A 1 169 ? 10.962 0.437 -9.141 1.00 85.75 169 ALA A C 1
ATOM 1279 O O . ALA A 1 169 ? 11.317 -0.112 -10.181 1.00 85.75 169 ALA A O 1
ATOM 1280 N N . GLN A 1 170 ? 11.683 0.374 -8.021 1.00 86.12 170 GLN A N 1
ATOM 1281 C CA . GLN A 1 170 ? 12.990 -0.288 -7.956 1.00 86.12 170 GLN A CA 1
ATOM 1282 C C . GLN A 1 170 ? 12.910 -1.775 -8.330 1.00 86.12 170 GLN A C 1
ATOM 1284 O O . GLN A 1 170 ? 13.704 -2.271 -9.130 1.00 86.12 170 GLN A O 1
ATOM 1289 N N . ALA A 1 171 ? 11.923 -2.499 -7.792 1.00 86.94 171 ALA A N 1
ATOM 1290 C CA . ALA A 1 171 ? 11.715 -3.908 -8.117 1.00 86.94 171 ALA A CA 1
ATOM 1291 C C . ALA A 1 171 ? 11.332 -4.119 -9.593 1.00 86.94 171 ALA A C 1
ATOM 1293 O O . ALA A 1 171 ? 11.738 -5.109 -10.202 1.00 86.94 171 ALA A O 1
ATOM 1294 N N . PHE A 1 172 ? 10.563 -3.194 -10.177 1.00 88.50 172 PHE A N 1
ATOM 1295 C CA . PHE A 1 172 ? 10.222 -3.206 -11.598 1.00 88.50 172 PHE A CA 1
ATOM 1296 C C . PHE A 1 172 ? 11.461 -3.000 -12.472 1.00 88.50 172 PHE A C 1
ATOM 1298 O O . PHE A 1 172 ? 11.716 -3.809 -13.360 1.00 88.50 172 PHE A O 1
ATOM 1305 N N . GLU A 1 173 ? 12.272 -1.981 -12.189 1.00 86.88 173 GLU A N 1
ATOM 1306 C CA . GLU A 1 173 ? 13.524 -1.733 -12.911 1.00 86.88 173 GLU A CA 1
ATOM 1307 C C . GLU A 1 173 ? 14.483 -2.923 -12.819 1.00 86.88 173 GLU A C 1
ATOM 1309 O O . GLU A 1 173 ? 15.069 -3.321 -13.826 1.00 86.88 173 GLU A O 1
ATOM 1314 N N . ALA A 1 174 ? 14.597 -3.548 -11.644 1.00 86.31 174 ALA A N 1
ATOM 1315 C CA . ALA A 1 174 ? 15.400 -4.753 -11.463 1.00 86.31 174 ALA A CA 1
ATOM 1316 C C . ALA A 1 174 ? 14.897 -5.922 -12.329 1.00 86.31 174 ALA A C 1
ATOM 1318 O O . ALA A 1 174 ? 15.700 -6.600 -12.971 1.00 86.31 174 ALA A O 1
ATOM 1319 N N . ALA A 1 175 ? 13.577 -6.139 -12.400 1.00 86.75 175 ALA A N 1
ATOM 1320 C CA . ALA A 1 175 ? 12.985 -7.176 -13.246 1.00 86.75 175 ALA A CA 1
ATOM 1321 C C . ALA A 1 175 ? 13.238 -6.919 -14.742 1.00 86.75 175 ALA A C 1
ATOM 1323 O O . ALA A 1 175 ? 13.537 -7.853 -15.490 1.00 86.75 175 ALA A O 1
ATOM 1324 N N . VAL A 1 176 ? 13.162 -5.656 -15.173 1.00 84.56 176 VAL A N 1
ATOM 1325 C CA . VAL A 1 176 ? 13.462 -5.256 -16.554 1.00 84.56 176 VAL A CA 1
ATOM 1326 C C . VAL A 1 176 ? 14.937 -5.485 -16.878 1.00 84.56 176 VAL A C 1
ATOM 1328 O O . VAL A 1 176 ? 15.235 -6.140 -17.875 1.00 84.56 176 VAL A O 1
ATOM 1331 N N . LYS A 1 177 ? 15.857 -5.037 -16.017 1.00 81.31 177 LYS A N 1
ATOM 1332 C CA . LYS A 1 177 ? 17.305 -5.237 -16.199 1.00 81.31 177 LYS A CA 1
ATOM 1333 C C . LYS A 1 177 ? 17.682 -6.715 -16.267 1.00 81.31 177 LYS A C 1
ATOM 1335 O O . LYS A 1 177 ? 18.419 -7.120 -17.163 1.00 81.31 177 LYS A O 1
ATOM 1340 N N . ALA A 1 178 ? 17.125 -7.536 -15.375 1.00 82.44 178 ALA A N 1
ATOM 1341 C CA . ALA A 1 178 ? 17.373 -8.977 -15.358 1.00 82.44 178 ALA A CA 1
ATOM 1342 C C . ALA A 1 178 ? 16.943 -9.667 -16.662 1.00 82.44 178 ALA A C 1
ATOM 1344 O O . ALA A 1 178 ? 17.589 -10.618 -17.104 1.00 82.44 178 ALA A O 1
ATOM 1345 N N . ARG A 1 179 ? 15.857 -9.195 -17.287 1.00 79.12 179 ARG A N 1
ATOM 1346 C CA . ARG A 1 179 ? 15.333 -9.776 -18.527 1.00 79.12 179 ARG A CA 1
ATOM 1347 C C . ARG A 1 179 ? 16.050 -9.263 -19.770 1.00 79.12 179 ARG A C 1
ATOM 1349 O O . ARG A 1 179 ? 16.342 -10.059 -20.658 1.00 79.12 179 ARG A O 1
ATOM 1356 N N . TYR A 1 180 ? 16.280 -7.957 -19.848 1.00 73.50 180 TYR A N 1
ATOM 1357 C CA . TYR A 1 180 ? 16.660 -7.306 -21.097 1.00 73.50 180 TYR A CA 1
ATOM 1358 C C . TYR A 1 180 ? 18.161 -7.055 -21.249 1.00 73.50 180 TYR A C 1
ATOM 1360 O O . TYR A 1 180 ? 18.555 -6.748 -22.365 1.00 73.50 180 TYR A O 1
ATOM 1368 N N . LYS A 1 181 ? 18.992 -7.275 -20.212 1.00 61.41 181 LYS A N 1
ATOM 1369 C CA . LYS A 1 181 ? 20.472 -7.120 -20.179 1.00 61.41 181 LYS A CA 1
ATOM 1370 C C . LYS A 1 181 ? 21.026 -5.739 -20.580 1.00 61.41 181 LYS A C 1
ATOM 1372 O O . LYS A 1 181 ? 22.100 -5.381 -20.115 1.00 61.41 181 LYS A O 1
ATOM 1377 N N . ASP A 1 182 ? 20.306 -4.972 -21.385 1.00 57.06 182 ASP A N 1
ATOM 1378 C CA . ASP A 1 182 ? 20.533 -3.574 -21.697 1.00 57.06 182 ASP A CA 1
ATOM 1379 C C . ASP A 1 182 ? 19.927 -2.702 -20.588 1.00 57.06 182 ASP A C 1
ATOM 1381 O O . ASP A 1 182 ? 18.812 -2.961 -20.121 1.00 57.06 182 ASP A O 1
ATOM 1385 N N . ASP A 1 183 ? 20.637 -1.647 -20.175 1.00 57.84 183 ASP A N 1
ATOM 1386 C CA . ASP A 1 183 ? 20.105 -0.662 -19.231 1.00 57.84 183 ASP A CA 1
ATOM 1387 C C . ASP A 1 183 ? 18.945 0.101 -19.876 1.00 57.84 183 ASP A C 1
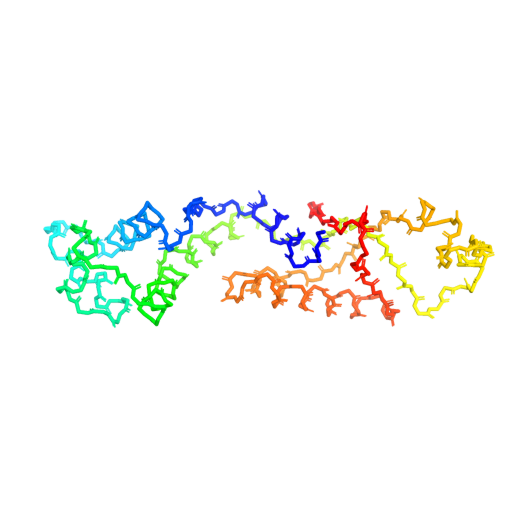ATOM 1389 O O . ASP A 1 183 ? 19.138 1.118 -20.543 1.00 57.84 183 ASP A O 1
ATOM 1393 N N . VAL A 1 184 ? 17.731 -0.408 -19.679 1.00 63.25 184 VAL A N 1
ATOM 1394 C CA . VAL A 1 184 ? 16.484 0.326 -19.887 1.00 63.25 184 VAL A CA 1
ATOM 1395 C C . VAL A 1 184 ? 16.387 1.358 -18.773 1.00 63.25 184 VAL A C 1
ATOM 1397 O O . VAL A 1 184 ? 16.142 1.005 -17.619 1.00 63.25 184 VAL A O 1
ATOM 1400 N N . GLN A 1 185 ? 16.590 2.628 -19.109 1.00 66.50 185 GLN A N 1
ATOM 1401 C CA . GLN A 1 185 ? 16.350 3.737 -18.186 1.00 66.50 185 GLN A CA 1
ATOM 1402 C C . GLN A 1 185 ? 15.048 4.442 -18.559 1.00 66.50 185 GLN A C 1
ATOM 1404 O O . GLN A 1 185 ? 14.859 4.838 -19.712 1.00 66.50 185 GLN A O 1
ATOM 1409 N N . PHE A 1 186 ? 14.155 4.586 -17.579 1.00 70.00 186 PHE A N 1
ATOM 1410 C CA . PHE A 1 186 ? 12.930 5.367 -17.708 1.00 70.00 186 PHE A CA 1
ATOM 1411 C C . PHE A 1 186 ? 13.240 6.810 -17.295 1.00 70.00 186 PHE A C 1
ATOM 1413 O O . PHE A 1 186 ? 13.421 7.088 -16.112 1.00 70.00 186 PHE A O 1
ATOM 1420 N N . GLU A 1 187 ? 13.346 7.729 -18.257 1.00 65.62 187 GLU A N 1
ATOM 1421 C CA . GLU A 1 187 ? 13.593 9.143 -17.943 1.00 65.62 187 GLU A CA 1
ATOM 1422 C C . GLU A 1 187 ? 12.281 9.840 -17.548 1.00 65.62 187 GLU A C 1
ATOM 1424 O O . GLU A 1 187 ? 11.330 9.878 -18.333 1.00 65.62 187 GLU A O 1
ATOM 1429 N N . ASP A 1 188 ? 12.241 10.433 -16.351 1.00 62.62 188 ASP A N 1
ATOM 1430 C CA . ASP A 1 188 ? 11.192 11.381 -15.964 1.00 62.62 188 ASP A CA 1
ATOM 1431 C C . ASP A 1 188 ? 11.561 12.769 -16.502 1.00 62.62 188 ASP A C 1
ATOM 1433 O O . ASP A 1 188 ? 12.425 13.456 -15.952 1.00 62.62 188 ASP A O 1
ATOM 1437 N N . ARG A 1 189 ? 10.952 13.167 -17.627 1.00 61.72 189 ARG A N 1
ATOM 1438 C CA . ARG A 1 189 ? 11.129 14.506 -18.204 1.00 61.72 189 ARG A CA 1
ATOM 1439 C C . ARG A 1 189 ? 9.856 15.348 -18.081 1.00 61.72 189 ARG A C 1
ATOM 1441 O O . ARG A 1 189 ? 8.754 14.834 -18.304 1.00 61.72 189 ARG A O 1
ATOM 1448 N N . PRO A 1 190 ? 9.987 16.664 -17.823 1.00 54.09 190 PRO A N 1
ATOM 1449 C CA . PRO A 1 190 ? 8.857 17.588 -17.865 1.00 54.09 190 PRO A CA 1
ATOM 1450 C C . PRO A 1 190 ? 8.103 17.486 -19.200 1.00 54.09 190 PRO A C 1
ATOM 1452 O O . PRO A 1 190 ? 8.714 17.503 -20.265 1.00 54.09 190 PRO A O 1
ATOM 1455 N N . GLY A 1 191 ? 6.775 17.343 -19.144 1.00 57.25 191 GLY A N 1
ATOM 1456 C CA . GLY A 1 191 ? 5.905 17.204 -20.326 1.00 57.25 191 GLY A CA 1
ATOM 1457 C C . GLY A 1 191 ? 5.766 15.780 -20.887 1.00 57.25 191 GLY A C 1
ATOM 1458 O O . GLY A 1 191 ? 4.908 15.535 -21.732 1.00 57.25 191 GLY A O 1
ATOM 1459 N N . TYR A 1 192 ? 6.538 14.823 -20.374 1.00 62.56 192 TYR A N 1
ATOM 1460 C CA . TYR A 1 192 ? 6.733 13.505 -20.971 1.00 62.56 192 TYR A CA 1
ATOM 1461 C C . TYR A 1 192 ? 6.626 12.409 -19.897 1.00 62.56 192 TYR A C 1
ATOM 1463 O O . TYR A 1 192 ? 7.597 11.753 -19.541 1.00 62.56 192 TYR A O 1
ATOM 1471 N N . GLY A 1 193 ? 5.428 12.247 -19.325 1.00 66.62 193 GLY A N 1
ATOM 1472 C CA . GLY A 1 193 ? 5.199 11.325 -18.206 1.00 66.62 193 GLY A CA 1
ATOM 1473 C C . GLY A 1 193 ? 5.313 9.841 -18.576 1.00 66.62 193 GLY A C 1
ATOM 1474 O O . GLY A 1 193 ? 4.947 9.432 -19.679 1.00 66.62 193 GLY A O 1
ATOM 1475 N N . VAL A 1 194 ? 5.757 9.029 -17.615 1.00 79.12 194 VAL A N 1
ATOM 1476 C CA . VAL A 1 194 ? 5.748 7.564 -17.697 1.00 79.12 194 VAL A CA 1
ATOM 1477 C C . VAL A 1 194 ? 4.315 7.063 -17.533 1.00 79.12 194 VAL A C 1
ATOM 1479 O O . VAL A 1 194 ? 3.591 7.518 -16.653 1.00 79.12 194 VAL A O 1
ATOM 1482 N N . ARG A 1 195 ? 3.890 6.103 -18.357 1.00 82.94 195 ARG A N 1
ATOM 1483 C CA . ARG A 1 195 ? 2.644 5.344 -18.162 1.00 82.94 195 ARG A CA 1
ATOM 1484 C C . ARG A 1 195 ? 2.932 3.856 -18.191 1.00 82.94 195 ARG A C 1
ATOM 1486 O O . ARG A 1 195 ? 3.634 3.388 -19.084 1.00 82.94 195 ARG A O 1
ATOM 1493 N N . VAL A 1 196 ? 2.339 3.122 -17.257 1.00 84.06 196 VAL A N 1
ATOM 1494 C CA . VAL A 1 196 ? 2.426 1.662 -17.186 1.00 84.06 196 VAL A CA 1
ATOM 1495 C C . VAL A 1 196 ? 1.024 1.080 -17.307 1.00 84.06 196 VAL A C 1
ATOM 1497 O O . VAL A 1 196 ? 0.082 1.556 -16.680 1.00 84.06 196 VAL A O 1
ATOM 1500 N N . GLU A 1 197 ? 0.886 0.041 -18.116 1.00 86.44 197 GLU A N 1
ATOM 1501 C CA . GLU A 1 197 ? -0.332 -0.745 -18.255 1.00 86.44 197 GLU A CA 1
ATOM 1502 C C . GLU A 1 197 ? 0.041 -2.227 -18.160 1.00 86.44 197 GLU A C 1
ATOM 1504 O O . GLU A 1 197 ? 0.864 -2.716 -18.933 1.00 86.44 197 GLU A O 1
ATOM 1509 N N . PHE A 1 198 ? -0.524 -2.949 -17.192 1.00 85.00 198 PHE A N 1
ATOM 1510 C CA . PHE A 1 198 ? -0.299 -4.390 -17.074 1.00 85.00 198 PHE A CA 1
ATOM 1511 C C . PHE A 1 198 ? -1.217 -5.143 -18.023 1.00 85.00 198 PHE A C 1
ATOM 1513 O O . PHE A 1 198 ? -2.430 -4.936 -17.991 1.00 85.00 198 PHE A O 1
ATOM 1520 N N . LEU A 1 199 ? -0.631 -6.032 -18.816 1.00 81.19 199 LEU A N 1
ATOM 1521 C CA . LEU A 1 199 ? -1.353 -6.873 -19.762 1.00 81.19 199 LEU A CA 1
ATOM 1522 C C . LEU A 1 199 ? -1.592 -8.257 -19.143 1.00 81.19 199 LEU A C 1
ATOM 1524 O O . LEU A 1 199 ? -0.812 -8.695 -18.289 1.00 81.19 199 LEU A O 1
ATOM 1528 N N . ASP A 1 200 ? -2.674 -8.908 -19.567 1.00 74.94 200 ASP A N 1
ATOM 1529 C CA . ASP A 1 200 ? -2.994 -10.299 -19.222 1.00 74.94 200 ASP A CA 1
ATOM 1530 C C . ASP A 1 200 ? -2.286 -11.304 -20.150 1.00 74.94 200 ASP A C 1
ATOM 1532 O O . ASP A 1 200 ? -2.038 -10.980 -21.340 1.00 74.94 200 ASP A O 1
#

Secondary structure (DSSP, 8-state):
--HHHHHHHHHHHHS-----SS-TTSHHHHHHHHHHHHHHT--TT--HHHHHHHHHHHTT--HHHHHHHHTTSSPPPHHHHHHHHHHHIIIIIHHHHHHHHHHSPPPSEEEEEEEEE-TTS-GGGT-S-B-TTS-BTTHHHHEEEEEEES--THHHHHHHHHH-HHHHHHHHHHHHHHHH-S--EEE-BTTB--EEEEE-

Sequence (200 aa):
MNLAEALNEALSKRYPWGEPKSPATSWRGLHARMGRLERALAQQGDSPSAARARAARAAGLGPSTWDFWRSKKRHPSAASLRKLEGAFARLVAGPHLAAAIRRKPLPTKAKVTAVVRWANSPKTMYNGGSKANGEPANLSKAHRTVKLDGLNLAGTVRAWANHGPEPAAQAFEAAVKARYKDDVQFEDRPGYGVRVEFLD

pLDDT: mean 77.84, std 15.0, range [39.41, 95.06]

Radius of gyration: 22.01 Å; chains: 1; bounding box: 45×41×60 Å

Foldseek 3Di:
DAQLVQLQVQLCVQQVDVQQPDDCQDLSNVVVLLVQLLVLQDDPPDDSLVSLCVSCVLLVHHSVVSVCSVVVVDGDDPVSSVSSVLSSLPRRQLVSSVVSPVVDDDFQKKWKWAQKDWQPDPPVVQPQDADPVRHRPVVVVSGDGDIDGRFPLVQLSVCCSRPNRPSSSVSRQVSSCVPPVINTDGDDDVPTYMHMHGDD